Protein AF-A0AAP0C901-F1 (afdb_monomer)

Secondary structure (DSSP, 8-state):
---SS----STTB-EETTEEPEEEEEEEEE--SS-SSHHHHEEEEEEE-SSTTS-EE--EEEPBTTS-HHHHHHHHHHHHH-EEEEE-S--EEEEEEPSSSS-EEEEEEEEEEEEEE-SS-TTTTT--EEEEEHHHHHHH---HHHHHHHHHHHHHHHHHHTT---HHHHHHHHTT-----STTB-EETTEEPEEEEEEEEE--SS-SSHHHHEEEEEEE-SSTTS-EE--EEEPBTTS-HHHHHHHHHHHHH-EEEEE-S--EEEEEEPSSSSPEEEEEEEEEEEEEE-SS-TTTTT--EEEEEHHHHHHH---HHHHHHHHHHHHHHHHHHS-----

pLDDT: mean 81.67, std 15.22, range [34.84, 98.19]

Structure (mmCIF, N/CA/C/O backbone):
data_AF-A0AAP0C901-F1
#
_entry.id   AF-A0AAP0C901-F1
#
loop_
_atom_site.group_PDB
_atom_site.id
_atom_site.type_symbol
_atom_site.label_atom_id
_atom_site.label_alt_id
_atom_site.label_comp_id
_atom_site.label_asym_id
_atom_site.label_entity_id
_atom_site.label_seq_id
_atom_site.pdbx_PDB_ins_code
_atom_site.Cartn_x
_atom_site.Cartn_y
_atom_site.Cartn_z
_atom_site.occupancy
_atom_site.B_iso_or_equiv
_atom_site.auth_seq_id
_atom_site.auth_comp_id
_atom_site.auth_asym_id
_atom_site.auth_atom_id
_atom_site.pdbx_PDB_model_num
ATOM 1 N N . MET A 1 1 ? 7.310 16.758 -22.695 1.00 38.25 1 MET A N 1
ATOM 2 C CA . MET A 1 1 ? 7.699 16.317 -24.052 1.00 38.25 1 MET A CA 1
ATOM 3 C C . MET A 1 1 ? 8.525 15.055 -23.868 1.00 38.25 1 MET A C 1
ATOM 5 O O . MET A 1 1 ? 9.536 15.124 -23.182 1.00 38.25 1 MET A O 1
ATOM 9 N N . VAL A 1 2 ? 8.042 13.902 -24.329 1.00 48.66 2 VAL A N 1
ATOM 10 C CA . VAL A 1 2 ? 8.722 12.613 -24.120 1.00 48.66 2 VAL A CA 1
ATOM 11 C C . VAL A 1 2 ? 9.892 12.514 -25.102 1.00 48.66 2 VAL A C 1
ATOM 13 O O . VAL A 1 2 ? 9.696 12.682 -26.303 1.00 48.66 2 VAL A O 1
ATOM 16 N N . SER A 1 3 ? 11.112 12.299 -24.601 1.00 57.03 3 SER A N 1
ATOM 17 C CA . SER A 1 3 ? 12.292 12.107 -25.453 1.00 57.03 3 SER A CA 1
ATOM 18 C C . SER A 1 3 ? 12.160 10.795 -26.230 1.00 57.03 3 SER A C 1
ATOM 20 O O . SER A 1 3 ? 11.984 9.741 -25.626 1.00 57.03 3 SER A O 1
ATOM 22 N N . MET A 1 4 ? 12.279 10.842 -27.560 1.00 69.81 4 MET A N 1
ATOM 23 C CA . MET A 1 4 ? 12.342 9.639 -28.409 1.00 69.81 4 MET A CA 1
ATOM 24 C C . MET A 1 4 ? 13.764 9.070 -28.548 1.00 69.81 4 MET A C 1
ATOM 26 O O . MET A 1 4 ? 14.002 8.180 -29.360 1.00 69.81 4 MET A O 1
ATOM 30 N N . VAL A 1 5 ? 14.715 9.588 -27.771 1.00 74.00 5 VAL A N 1
ATOM 31 C CA . VAL A 1 5 ? 16.109 9.140 -27.768 1.00 74.00 5 VAL A CA 1
ATOM 32 C C . VAL A 1 5 ? 16.392 8.440 -26.446 1.00 74.00 5 VAL A C 1
ATOM 34 O O . VAL A 1 5 ? 16.207 9.049 -25.391 1.00 74.00 5 VAL A O 1
ATOM 37 N N . SER A 1 6 ? 16.850 7.186 -26.514 1.00 70.94 6 SER A N 1
ATOM 38 C CA . SER A 1 6 ? 17.302 6.436 -25.339 1.00 70.94 6 SER A CA 1
ATOM 39 C C . SER A 1 6 ? 18.514 7.105 -24.708 1.00 70.94 6 SER A C 1
ATOM 41 O O . SER A 1 6 ? 19.443 7.518 -25.420 1.00 70.94 6 SER A O 1
ATOM 43 N N . ARG A 1 7 ? 18.564 7.159 -23.374 1.00 77.62 7 ARG A N 1
ATOM 44 C CA . ARG A 1 7 ? 19.781 7.601 -22.692 1.00 77.62 7 ARG A CA 1
ATOM 45 C C . ARG A 1 7 ? 20.933 6.649 -23.008 1.00 77.62 7 ARG A C 1
ATOM 47 O O . ARG A 1 7 ? 20.807 5.427 -23.008 1.00 77.62 7 ARG A O 1
ATOM 54 N N . SER A 1 8 ? 22.088 7.234 -23.309 1.00 69.88 8 SER A N 1
ATOM 55 C CA . SER A 1 8 ? 23.296 6.511 -23.699 1.00 69.88 8 SER A CA 1
ATOM 56 C C . SER A 1 8 ? 24.485 7.016 -22.894 1.00 69.88 8 SER A C 1
ATOM 58 O O . SER A 1 8 ? 24.673 8.218 -22.739 1.00 69.88 8 SER A O 1
ATOM 60 N N . GLY A 1 9 ? 25.320 6.096 -22.408 1.00 69.19 9 GLY A N 1
ATOM 61 C CA . GLY A 1 9 ? 26.497 6.419 -21.599 1.00 69.19 9 GLY A CA 1
ATOM 62 C C . GLY A 1 9 ? 26.501 5.714 -20.243 1.00 69.19 9 GLY A C 1
ATOM 63 O O . GLY A 1 9 ? 25.603 4.941 -19.917 1.00 69.19 9 GLY A O 1
ATOM 64 N N . ARG A 1 10 ? 27.579 5.906 -19.471 1.00 72.62 10 ARG A N 1
ATOM 65 C CA . ARG A 1 10 ? 27.731 5.342 -18.112 1.00 72.62 10 ARG A CA 1
ATOM 66 C C . ARG A 1 10 ? 28.257 6.338 -17.080 1.00 72.62 10 ARG A C 1
ATOM 68 O O . ARG A 1 10 ? 28.548 5.937 -15.960 1.00 72.62 10 ARG A O 1
ATOM 75 N N . GLN A 1 11 ? 28.419 7.605 -17.458 1.00 76.81 11 GLN A N 1
ATOM 76 C CA . GLN A 1 11 ? 29.139 8.588 -16.641 1.00 76.81 11 GLN A CA 1
ATOM 77 C C . GLN A 1 11 ? 28.374 8.979 -15.373 1.00 76.81 11 GLN A C 1
ATOM 79 O O . GLN A 1 11 ? 28.993 9.242 -14.351 1.00 76.81 11 GLN A O 1
ATOM 84 N N . LEU A 1 12 ? 27.041 8.948 -15.431 1.00 80.44 12 LEU A N 1
ATOM 85 C CA . LEU A 1 12 ? 26.166 9.260 -14.301 1.00 80.44 12 LEU A CA 1
ATOM 86 C C . LEU A 1 12 ? 25.656 8.009 -13.575 1.00 80.44 12 LEU A C 1
ATOM 88 O O . LEU A 1 12 ? 24.867 8.124 -12.645 1.00 80.44 12 LEU A O 1
ATOM 92 N N . GLN A 1 13 ? 26.071 6.805 -13.981 1.00 82.38 13 GLN A N 1
ATOM 93 C CA . GLN A 1 13 ? 25.547 5.576 -13.384 1.00 82.38 13 GLN A CA 1
ATOM 94 C C . GLN A 1 13 ? 26.040 5.393 -11.953 1.00 82.38 13 GLN A C 1
ATOM 96 O O . GLN A 1 13 ? 27.214 5.605 -11.648 1.00 82.38 13 GLN A O 1
ATOM 101 N N . ARG A 1 14 ? 25.141 4.934 -11.085 1.00 82.12 14 ARG A N 1
ATOM 102 C CA . ARG A 1 14 ? 25.451 4.651 -9.687 1.00 82.12 14 ARG A CA 1
ATOM 103 C C . ARG A 1 14 ? 26.108 3.285 -9.520 1.00 82.12 14 ARG A C 1
ATOM 105 O O . ARG A 1 14 ? 25.751 2.302 -10.178 1.00 82.12 14 ARG A O 1
ATOM 112 N N . TYR A 1 15 ? 27.039 3.230 -8.571 1.00 82.12 15 TYR A N 1
ATOM 113 C CA . TYR A 1 15 ? 27.728 2.016 -8.153 1.00 82.12 15 TYR A CA 1
ATOM 114 C C . TYR A 1 15 ? 27.688 1.910 -6.628 1.00 82.12 15 TYR A C 1
ATOM 116 O O . TYR A 1 15 ? 27.944 2.891 -5.936 1.00 82.12 15 TYR A O 1
ATOM 124 N N . ASN A 1 16 ? 27.402 0.719 -6.108 1.00 75.88 16 ASN A N 1
ATOM 125 C CA . ASN A 1 16 ? 27.504 0.392 -4.689 1.00 75.88 16 ASN A CA 1
ATOM 126 C C . ASN A 1 16 ? 28.560 -0.704 -4.522 1.00 75.88 16 ASN A C 1
ATOM 128 O O . ASN A 1 16 ? 28.469 -1.733 -5.185 1.00 75.88 16 ASN A O 1
ATOM 132 N N . GLN A 1 17 ? 29.595 -0.470 -3.709 1.00 73.44 17 GLN A N 1
ATOM 133 C CA . GLN A 1 17 ? 30.728 -1.400 -3.537 1.00 73.44 17 GLN A CA 1
ATOM 134 C C . GLN A 1 17 ? 31.333 -1.897 -4.874 1.00 73.44 17 GLN A C 1
ATOM 136 O O . GLN A 1 17 ? 31.708 -3.057 -5.024 1.00 73.44 17 GLN A O 1
ATOM 141 N N . GLY A 1 18 ? 31.389 -1.023 -5.888 1.00 72.12 18 GLY A N 1
ATOM 142 C CA . GLY A 1 18 ? 31.876 -1.363 -7.233 1.00 72.12 18 GLY A CA 1
ATOM 143 C C . GLY A 1 18 ? 30.874 -2.111 -8.126 1.00 72.12 18 GLY A C 1
ATOM 144 O O . GLY A 1 18 ? 31.164 -2.354 -9.298 1.00 72.12 18 GLY A O 1
ATOM 145 N N . GLN A 1 19 ? 29.677 -2.432 -7.629 1.00 73.06 19 GLN A N 1
ATOM 146 C CA . GLN A 1 19 ? 28.601 -3.052 -8.401 1.00 73.06 19 GLN A CA 1
ATOM 147 C C . GLN A 1 19 ? 27.654 -1.994 -8.963 1.00 73.06 19 GLN A C 1
ATOM 149 O O . GLN A 1 19 ? 27.118 -1.162 -8.230 1.00 73.06 19 GLN A O 1
ATOM 154 N N . ARG A 1 20 ? 27.430 -2.033 -10.280 1.00 81.62 20 ARG A N 1
ATOM 155 C CA . ARG A 1 20 ? 26.474 -1.149 -10.959 1.00 81.62 20 ARG A CA 1
ATOM 156 C C . ARG A 1 20 ? 25.065 -1.388 -10.418 1.00 81.62 20 ARG A C 1
ATOM 158 O O . ARG A 1 20 ? 24.634 -2.535 -10.339 1.00 81.62 20 ARG A O 1
ATOM 165 N N . GLN A 1 21 ? 24.360 -0.303 -10.129 1.00 87.38 21 GLN A N 1
ATOM 166 C CA . GLN A 1 21 ? 22.975 -0.326 -9.674 1.00 87.38 21 GLN A CA 1
ATOM 167 C C . GLN A 1 21 ? 22.021 -0.318 -10.873 1.00 87.38 21 GLN A C 1
ATOM 169 O O . GLN A 1 21 ? 22.170 0.487 -11.801 1.00 87.38 21 GLN A O 1
ATOM 174 N N . VAL A 1 22 ? 21.065 -1.245 -10.868 1.00 90.12 22 VAL A N 1
ATOM 175 C CA . VAL A 1 22 ? 20.080 -1.426 -11.942 1.00 90.12 22 VAL A CA 1
ATOM 176 C C . VAL A 1 22 ? 18.675 -1.227 -11.391 1.00 90.12 22 VAL A C 1
ATOM 178 O O . VAL A 1 22 ? 18.382 -1.591 -10.258 1.00 90.12 22 VAL A O 1
ATOM 181 N N . VAL A 1 23 ? 17.786 -0.665 -12.195 1.00 93.06 23 VAL A N 1
ATOM 182 C CA . VAL A 1 23 ? 16.376 -0.494 -11.843 1.00 93.06 23 VAL A CA 1
ATOM 183 C C . VAL A 1 23 ? 15.503 -0.835 -13.036 1.00 93.06 23 VAL A C 1
ATOM 185 O O . VAL A 1 23 ? 15.929 -0.700 -14.184 1.00 93.06 23 VAL A O 1
ATOM 188 N N . GLY A 1 24 ? 14.288 -1.294 -12.773 1.00 95.25 24 GLY A N 1
ATOM 189 C CA . GLY A 1 24 ? 13.329 -1.589 -13.826 1.00 95.25 24 GLY A CA 1
ATOM 190 C C . GLY A 1 24 ? 11.926 -1.815 -13.306 1.00 95.25 24 GLY A C 1
ATOM 191 O O . GLY A 1 24 ? 11.676 -1.766 -12.100 1.00 95.25 24 GLY A O 1
ATOM 192 N N . CYS A 1 25 ? 11.014 -2.109 -14.223 1.00 97.62 25 CYS A N 1
ATOM 193 C CA . CYS A 1 25 ? 9.634 -2.410 -13.877 1.00 97.62 25 CYS A CA 1
ATOM 194 C C . CYS A 1 25 ? 9.203 -3.781 -14.381 1.00 97.62 25 CYS A C 1
ATOM 196 O O . CYS A 1 25 ? 9.753 -4.305 -15.345 1.00 97.62 25 CYS A O 1
ATOM 198 N N . ILE A 1 26 ? 8.172 -4.329 -13.747 1.00 97.81 26 ILE A N 1
ATOM 199 C CA . ILE A 1 26 ? 7.313 -5.374 -14.294 1.00 97.81 26 ILE A CA 1
ATOM 200 C C . ILE A 1 26 ? 6.028 -4.668 -14.730 1.00 97.81 26 ILE A C 1
ATOM 202 O O . ILE A 1 26 ? 5.168 -4.407 -13.883 1.00 97.81 26 ILE A O 1
ATOM 206 N N . PRO A 1 27 ? 5.908 -4.276 -16.013 1.00 98.19 27 PRO A N 1
ATOM 207 C CA . PRO A 1 27 ? 4.713 -3.604 -16.484 1.00 98.19 27 PRO A CA 1
ATOM 208 C C . PRO A 1 27 ? 3.577 -4.614 -16.551 1.00 98.19 27 PRO A C 1
ATOM 210 O O . PRO A 1 27 ? 3.748 -5.703 -17.101 1.00 98.19 27 PRO A O 1
ATOM 213 N N . TYR A 1 28 ? 2.429 -4.261 -15.994 1.00 97.06 28 TYR A N 1
ATOM 214 C CA . TYR A 1 28 ? 1.266 -5.128 -15.950 1.00 97.06 28 TYR A CA 1
ATOM 215 C C . TYR A 1 28 ? -0.010 -4.370 -16.318 1.00 97.06 28 TYR A C 1
ATOM 217 O O . TYR A 1 28 ? -0.074 -3.141 -16.258 1.00 97.06 28 TYR A O 1
ATOM 225 N N . ARG A 1 29 ? -1.030 -5.127 -16.718 1.00 93.00 29 ARG A N 1
ATOM 226 C CA . ARG A 1 29 ? -2.402 -4.652 -16.899 1.00 93.00 29 ARG A CA 1
ATOM 227 C C . ARG A 1 29 ? -3.379 -5.742 -16.486 1.00 93.00 29 ARG A C 1
ATOM 229 O O . ARG A 1 29 ? -3.061 -6.929 -16.556 1.00 93.00 29 ARG A O 1
ATOM 236 N N . ILE A 1 30 ? -4.579 -5.335 -16.099 1.00 86.69 30 ILE A N 1
ATOM 237 C CA . ILE A 1 30 ? -5.661 -6.251 -15.742 1.00 86.69 30 ILE A CA 1
ATOM 238 C C . ILE A 1 30 ? -6.703 -6.189 -16.855 1.00 86.69 30 ILE A C 1
ATOM 240 O O . ILE A 1 30 ? -7.223 -5.115 -17.161 1.00 86.69 30 ILE A O 1
ATOM 244 N N . LYS A 1 31 ? -7.005 -7.328 -17.481 1.00 79.88 31 LYS A N 1
ATOM 245 C CA .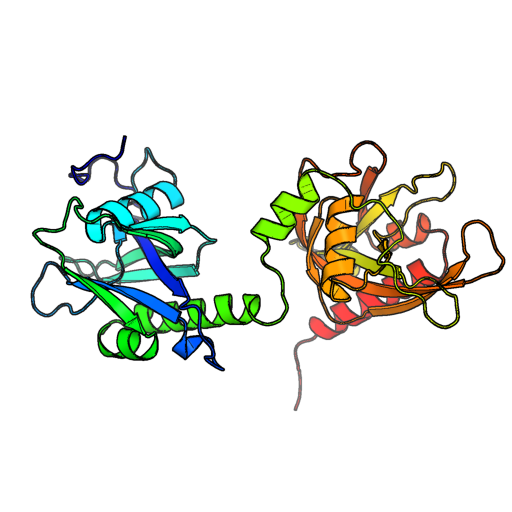 LYS A 1 31 ? -8.126 -7.415 -18.418 1.00 79.88 31 LYS A CA 1
ATOM 246 C C . LYS A 1 31 ? -9.442 -7.276 -17.658 1.00 79.88 31 LYS A C 1
ATOM 248 O O . LYS A 1 31 ? -9.654 -7.913 -16.629 1.00 79.88 31 LYS A O 1
ATOM 253 N N . MET A 1 32 ? -10.337 -6.446 -18.184 1.00 58.69 32 MET A N 1
ATOM 254 C CA . MET A 1 32 ? -11.708 -6.348 -17.689 1.00 58.69 32 MET A CA 1
ATOM 255 C C . MET A 1 32 ? -12.538 -7.481 -18.311 1.00 58.69 32 MET A C 1
ATOM 257 O O . MET A 1 32 ? -12.719 -7.511 -19.528 1.00 58.69 32 MET A O 1
ATOM 261 N N . GLY A 1 33 ? -13.019 -8.421 -17.491 1.00 57.34 33 GLY A N 1
ATOM 262 C CA . GLY A 1 33 ? -13.783 -9.595 -17.933 1.00 57.34 33 GLY A CA 1
ATOM 263 C C . GLY A 1 33 ? -14.246 -10.496 -16.778 1.00 57.34 33 GLY A C 1
ATOM 264 O O . GLY A 1 33 ? -13.816 -10.330 -15.640 1.00 57.34 33 GLY A O 1
ATOM 265 N N . SER A 1 34 ? -15.138 -11.456 -17.063 1.00 48.06 34 SER A N 1
ATOM 266 C CA . SER A 1 34 ? -15.758 -12.385 -16.093 1.00 48.06 34 SER A CA 1
ATOM 267 C C . SER A 1 34 ? -14.822 -13.514 -15.619 1.00 48.06 34 SER A C 1
ATOM 269 O O . SER A 1 34 ? -15.241 -14.667 -15.484 1.00 48.06 34 SER A O 1
ATOM 271 N N . GLU A 1 35 ? -13.538 -13.223 -15.444 1.00 55.06 35 GLU A N 1
ATOM 272 C CA . GLU A 1 35 ? -12.518 -14.198 -15.053 1.00 55.06 35 GLU A CA 1
ATOM 273 C C . GLU A 1 35 ? -12.519 -14.372 -13.529 1.00 55.06 35 GLU A C 1
ATOM 275 O O . GLU A 1 35 ? -12.531 -13.405 -12.769 1.00 55.06 35 GLU A O 1
ATOM 280 N N . LYS A 1 36 ? -12.540 -15.628 -13.065 1.00 58.56 36 LYS A N 1
ATOM 281 C CA . LYS A 1 36 ? -12.694 -15.965 -11.638 1.00 58.56 36 LYS A CA 1
ATOM 282 C C . LYS A 1 36 ? -11.393 -15.863 -10.827 1.00 58.56 36 LYS A C 1
ATOM 284 O O . LYS A 1 36 ? -11.472 -15.889 -9.602 1.00 58.56 36 LYS A O 1
ATOM 289 N N . LYS A 1 37 ? -10.219 -15.783 -11.469 1.00 68.25 37 LYS A N 1
ATOM 290 C CA . LYS A 1 37 ? -8.894 -15.737 -10.815 1.00 68.25 37 LYS A CA 1
ATOM 291 C C . LYS A 1 37 ? -8.038 -14.594 -11.362 1.00 68.25 37 LYS A C 1
ATOM 293 O O . LYS A 1 37 ? -8.123 -14.268 -12.543 1.00 68.2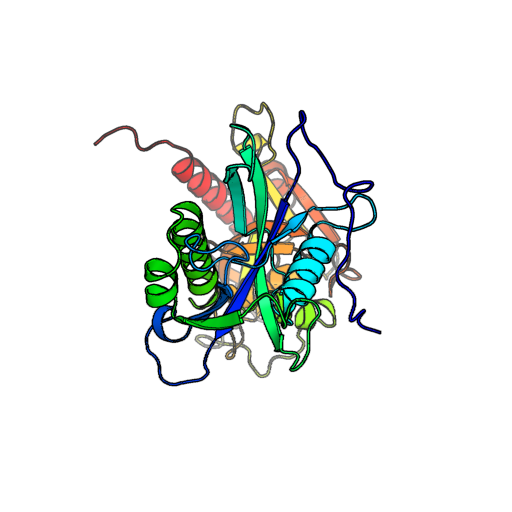5 37 LYS A O 1
ATOM 298 N N . LEU A 1 38 ? -7.196 -13.990 -10.516 1.00 73.12 38 LEU A N 1
ATOM 299 C CA . LEU A 1 38 ? -6.310 -12.898 -10.937 1.00 73.12 38 LEU A CA 1
ATOM 300 C C . LEU A 1 38 ? -5.246 -13.343 -11.927 1.00 73.12 38 LEU A C 1
ATOM 302 O O . LEU A 1 38 ? -5.006 -12.628 -12.891 1.00 73.12 38 LEU A O 1
ATOM 306 N N . GLU A 1 39 ? -4.653 -14.512 -11.732 1.00 69.94 39 GLU A N 1
ATOM 307 C CA . GLU A 1 39 ? -3.628 -15.020 -12.647 1.00 69.94 39 GLU A CA 1
ATOM 308 C C . GLU A 1 39 ? -4.111 -15.129 -14.103 1.00 69.94 39 GLU A C 1
ATOM 310 O O . GLU A 1 39 ? -3.304 -14.985 -15.021 1.00 69.94 39 GLU A O 1
ATOM 315 N N . ASP A 1 40 ? -5.419 -15.328 -14.307 1.00 74.38 40 ASP A N 1
ATOM 316 C CA . ASP A 1 40 ? -6.040 -15.411 -15.631 1.00 74.38 40 ASP A CA 1
ATOM 317 C C . ASP A 1 40 ? -6.269 -14.017 -16.251 1.00 74.38 40 ASP A C 1
ATOM 319 O O . ASP A 1 40 ? -6.106 -13.843 -17.459 1.00 74.38 40 ASP A O 1
ATOM 323 N N . ALA A 1 41 ? -6.580 -13.017 -15.417 1.00 84.62 41 ALA A N 1
ATOM 324 C CA . ALA A 1 41 ? -6.849 -11.635 -15.833 1.00 84.62 41 ALA A CA 1
ATOM 325 C C . ALA A 1 41 ? -5.597 -10.757 -15.950 1.00 84.62 41 ALA A C 1
ATOM 327 O O . ALA A 1 41 ? -5.616 -9.712 -16.608 1.00 84.62 41 ALA A O 1
ATOM 328 N N . LEU A 1 42 ? -4.521 -11.148 -15.269 1.00 90.75 42 LEU A N 1
ATOM 329 C CA . LEU A 1 42 ? -3.278 -10.401 -15.188 1.00 90.75 42 LEU A CA 1
ATOM 330 C C . LEU A 1 42 ? -2.389 -10.701 -16.392 1.00 90.75 42 LEU A C 1
ATOM 332 O O . LEU A 1 42 ? -1.896 -11.817 -16.574 1.00 90.75 42 LEU A O 1
ATOM 336 N N . GLU A 1 43 ? -2.112 -9.664 -17.174 1.00 95.44 43 GLU A N 1
ATOM 337 C CA . GLU A 1 43 ? -1.072 -9.706 -18.191 1.00 95.44 43 GLU A CA 1
ATOM 338 C C . GLU A 1 43 ? 0.123 -8.871 -17.764 1.00 95.44 43 GLU A C 1
ATOM 340 O O . GLU A 1 43 ? -0.018 -7.763 -17.249 1.00 95.44 43 GLU A O 1
ATOM 345 N N . VAL A 1 44 ? 1.310 -9.395 -18.041 1.00 97.62 44 VAL A N 1
ATOM 346 C CA . VAL A 1 44 ? 2.581 -8.700 -17.866 1.00 97.62 44 VAL A CA 1
ATOM 347 C C . VAL A 1 44 ? 3.235 -8.482 -19.220 1.00 97.62 44 VAL A C 1
ATOM 349 O O . VAL A 1 44 ? 3.097 -9.294 -20.141 1.00 97.62 44 VAL A O 1
ATOM 352 N N . LEU A 1 45 ? 3.957 -7.378 -19.346 1.00 98.06 45 LEU A N 1
ATOM 353 C CA . LEU A 1 45 ? 4.722 -7.066 -2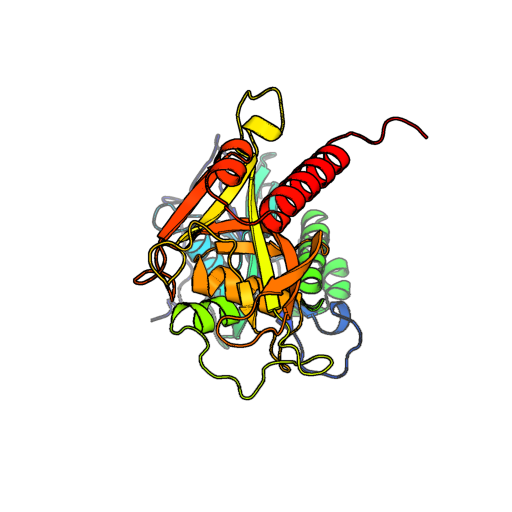0.535 1.00 98.06 45 LEU A CA 1
ATOM 354 C C . LEU A 1 45 ? 6.161 -7.539 -20.361 1.00 98.06 45 LEU A C 1
ATOM 356 O O . LEU A 1 45 ? 6.847 -7.198 -19.397 1.00 98.06 45 LEU A O 1
ATOM 360 N N . VAL A 1 46 ? 6.636 -8.287 -21.348 1.00 97.25 46 VAL A N 1
ATOM 361 C CA . VAL A 1 46 ? 8.031 -8.712 -21.448 1.00 97.25 46 VAL A CA 1
ATOM 362 C C . VAL A 1 46 ? 8.626 -8.250 -22.771 1.00 97.25 46 VAL A C 1
ATOM 364 O O . VAL A 1 46 ? 7.928 -8.105 -23.776 1.00 97.25 46 VAL A O 1
ATOM 367 N N . ILE A 1 47 ? 9.937 -8.029 -22.777 1.00 96.31 47 ILE A N 1
ATOM 368 C CA . ILE A 1 47 ? 10.698 -7.588 -23.944 1.00 96.31 47 ILE A CA 1
ATOM 369 C C . ILE A 1 47 ? 11.720 -8.635 -24.378 1.00 96.31 47 ILE A C 1
ATOM 371 O O . ILE A 1 47 ? 12.283 -9.365 -23.560 1.00 96.31 47 ILE A O 1
ATOM 375 N N . SER A 1 48 ? 12.014 -8.695 -25.672 1.00 94.06 48 SER A N 1
ATOM 376 C CA . SER A 1 48 ? 13.077 -9.552 -26.192 1.00 94.06 48 SER A CA 1
ATOM 377 C C . SER A 1 48 ? 14.440 -9.086 -25.689 1.00 94.06 48 SER A C 1
ATOM 379 O O . SER A 1 48 ? 14.746 -7.892 -25.707 1.00 94.06 48 SER A O 1
ATOM 381 N N . ALA A 1 49 ? 15.314 -10.008 -25.292 1.00 88.00 49 ALA A N 1
ATOM 382 C CA . ALA A 1 49 ? 16.705 -9.661 -25.031 1.00 88.00 49 ALA A CA 1
ATOM 383 C C . ALA A 1 49 ? 17.426 -9.183 -26.310 1.00 88.00 49 ALA A C 1
ATOM 385 O O . ALA A 1 49 ? 17.282 -9.787 -27.368 1.00 88.00 49 ALA A O 1
ATOM 386 N N . GLN A 1 50 ? 18.285 -8.160 -26.199 1.00 83.06 50 GLN A N 1
ATOM 387 C CA . GLN A 1 50 ? 19.130 -7.694 -27.319 1.00 83.06 50 GLN A CA 1
ATOM 388 C C . GLN A 1 50 ? 20.087 -8.781 -27.847 1.00 83.06 50 GLN A C 1
ATOM 390 O O . GLN A 1 50 ? 20.449 -8.789 -29.020 1.00 83.06 50 GLN A O 1
ATOM 395 N N . ARG A 1 51 ? 20.543 -9.697 -26.978 1.00 76.69 51 ARG A N 1
ATOM 396 C CA . ARG A 1 51 ? 21.419 -10.815 -27.364 1.00 76.69 51 ARG A CA 1
ATOM 397 C C . ARG A 1 51 ? 20.576 -12.063 -27.621 1.00 76.69 51 ARG A C 1
ATOM 399 O O . ARG A 1 51 ? 19.804 -12.466 -26.750 1.00 76.69 51 ARG A O 1
ATOM 406 N N . LYS A 1 52 ? 20.787 -12.711 -28.773 1.00 70.56 52 LYS A N 1
ATOM 407 C CA . LYS A 1 52 ? 20.150 -13.996 -29.107 1.00 70.56 52 LYS A CA 1
ATOM 408 C C . LYS A 1 52 ? 20.391 -15.034 -27.998 1.00 70.56 52 LYS A C 1
ATOM 410 O O . LYS A 1 52 ? 21.481 -15.103 -27.435 1.00 70.56 52 LYS A O 1
ATOM 415 N N . GLY A 1 53 ? 19.359 -15.818 -27.680 1.00 69.94 53 GLY A N 1
ATOM 416 C CA . GLY A 1 53 ? 19.419 -16.905 -26.690 1.00 69.94 53 GLY A CA 1
ATOM 417 C C . GLY A 1 53 ? 19.263 -16.489 -25.221 1.00 69.94 53 GLY A C 1
ATOM 418 O O . GLY A 1 53 ? 19.412 -17.327 -24.340 1.00 69.94 53 GLY A O 1
ATOM 419 N N . LYS A 1 54 ? 18.968 -15.214 -24.924 1.00 74.94 54 LYS A N 1
ATOM 420 C CA . LYS A 1 54 ? 18.744 -14.724 -23.546 1.00 74.94 54 LYS A CA 1
ATOM 421 C C . LYS A 1 54 ? 17.266 -14.647 -23.130 1.00 74.94 54 LYS A C 1
ATOM 423 O O . LYS A 1 54 ? 16.981 -14.186 -22.030 1.00 74.94 54 LYS A O 1
ATOM 428 N N . GLY A 1 55 ? 16.360 -15.138 -23.979 1.00 84.75 55 GLY A N 1
ATOM 429 C CA . GLY A 1 55 ? 14.923 -15.208 -23.706 1.00 84.75 55 GLY A CA 1
ATOM 430 C C . GLY A 1 55 ? 14.244 -13.842 -23.604 1.00 84.75 55 GLY A C 1
ATOM 431 O O . GLY A 1 55 ? 14.729 -12.844 -24.152 1.00 84.75 55 GLY A O 1
ATOM 432 N N . MET A 1 56 ? 13.110 -13.827 -22.903 1.00 93.38 56 MET A N 1
ATOM 433 C CA . MET A 1 56 ? 12.330 -12.624 -22.612 1.00 93.38 56 MET A CA 1
ATOM 434 C C . MET A 1 56 ? 12.693 -12.060 -21.235 1.00 93.38 56 MET A C 1
ATOM 436 O O . MET A 1 56 ? 12.972 -12.810 -20.298 1.00 93.38 56 MET A O 1
ATOM 440 N N . LEU A 1 57 ? 12.699 -10.734 -21.122 1.00 93.81 57 LEU A N 1
ATOM 441 C CA . LEU A 1 57 ? 13.145 -9.975 -19.954 1.00 93.81 57 LEU A CA 1
ATOM 442 C C . LEU A 1 57 ? 12.089 -8.945 -19.541 1.00 93.81 57 LEU A C 1
ATOM 444 O O . LEU A 1 57 ? 11.256 -8.550 -20.351 1.00 93.81 57 LEU A O 1
ATOM 448 N N . PHE A 1 58 ? 12.172 -8.465 -18.305 1.00 95.50 58 PHE A N 1
ATOM 449 C CA . PHE A 1 58 ? 11.509 -7.227 -17.897 1.00 95.50 58 PHE A CA 1
ATOM 450 C C . PHE A 1 58 ? 12.367 -6.011 -18.277 1.00 95.50 58 PHE A C 1
ATOM 452 O O . PHE A 1 58 ? 13.601 -6.144 -18.266 1.00 95.50 58 PHE A O 1
ATOM 459 N N . PRO A 1 59 ? 11.747 -4.863 -18.616 1.00 95.62 59 PRO A N 1
ATOM 460 C CA . PRO A 1 59 ? 12.472 -3.647 -18.953 1.00 95.62 59 PRO A CA 1
ATOM 461 C C . PRO A 1 59 ? 13.263 -3.124 -17.753 1.00 95.62 59 PRO A C 1
ATOM 463 O O . PRO A 1 59 ? 12.714 -2.986 -16.655 1.00 95.62 59 PRO A O 1
ATOM 466 N N . LYS A 1 60 ? 14.565 -2.885 -17.942 1.00 93.06 60 LYS A N 1
ATOM 467 C CA . LYS A 1 60 ? 15.469 -2.424 -16.877 1.00 93.06 60 LYS A CA 1
ATOM 468 C C . LYS A 1 60 ? 16.815 -1.924 -17.412 1.00 93.06 60 LYS A C 1
ATOM 470 O O . LYS A 1 60 ? 17.407 -2.535 -18.308 1.00 93.06 60 LYS A O 1
ATOM 475 N N . GLY A 1 61 ? 17.414 -0.986 -16.687 1.00 90.81 61 GLY A N 1
ATOM 476 C CA . GLY A 1 61 ? 18.742 -0.465 -16.998 1.00 90.81 61 GLY A CA 1
ATOM 477 C C . GLY A 1 61 ? 19.392 0.286 -15.844 1.00 90.81 61 GLY A C 1
ATOM 478 O O . GLY A 1 61 ? 19.131 0.006 -14.678 1.00 90.81 61 GLY A O 1
ATOM 479 N N . GLY A 1 62 ? 20.377 1.125 -16.159 1.00 90.19 62 GLY A N 1
ATOM 480 C CA . GLY A 1 62 ? 21.233 1.723 -15.131 1.00 90.19 62 GLY A CA 1
ATOM 481 C C . GLY A 1 62 ? 20.522 2.851 -14.403 1.00 90.19 62 GLY A C 1
ATOM 482 O O . GLY A 1 62 ? 19.933 3.697 -15.062 1.00 90.19 62 GLY A O 1
ATOM 483 N N . TRP A 1 63 ? 20.640 2.890 -13.076 1.00 89.81 63 TRP A N 1
ATOM 484 C CA . TRP A 1 63 ? 20.173 4.032 -12.294 1.00 89.81 63 TRP A CA 1
ATOM 485 C C . TRP A 1 63 ? 21.221 5.146 -12.298 1.00 89.81 63 TRP A C 1
ATOM 487 O O . TRP A 1 63 ? 22.370 4.919 -11.894 1.00 89.81 63 TRP A O 1
ATOM 497 N N . GLU A 1 64 ? 20.838 6.333 -12.767 1.00 89.12 64 GLU A N 1
ATOM 498 C CA . GLU A 1 64 ? 21.724 7.493 -12.856 1.00 89.12 64 GLU A CA 1
ATOM 499 C C . GLU A 1 64 ? 21.643 8.413 -11.618 1.00 89.12 64 GLU A C 1
ATOM 501 O O . GLU A 1 64 ? 20.792 8.277 -10.735 1.00 89.12 64 GLU A O 1
ATOM 506 N N . SER A 1 65 ? 22.620 9.307 -11.457 1.00 87.12 65 SER A N 1
ATOM 507 C CA . SER A 1 65 ? 22.732 10.186 -10.288 1.00 87.12 65 SER A CA 1
ATOM 508 C C . SER A 1 65 ? 21.743 11.352 -10.298 1.00 87.12 65 SER A C 1
ATOM 510 O O . SER A 1 65 ? 21.420 11.855 -9.225 1.00 87.12 65 SER A O 1
ATOM 512 N N . ASP A 1 66 ? 21.276 11.761 -11.478 1.00 89.62 66 ASP A N 1
ATOM 513 C CA . ASP A 1 66 ? 20.408 12.920 -11.730 1.00 89.62 66 ASP A CA 1
ATOM 514 C C . ASP A 1 66 ? 18.903 12.602 -11.680 1.00 89.62 66 ASP A C 1
ATOM 516 O O . ASP A 1 66 ? 18.085 13.480 -11.930 1.00 89.62 66 ASP A O 1
ATOM 520 N N . GLU A 1 67 ? 18.536 11.365 -11.349 1.00 88.06 67 GLU A N 1
ATOM 521 C CA . GLU A 1 67 ? 17.152 10.887 -11.313 1.00 88.06 67 GLU A CA 1
ATOM 522 C C . GLU A 1 67 ? 16.861 10.099 -10.025 1.00 88.06 67 GLU A C 1
ATOM 524 O O . GLU A 1 67 ? 17.734 9.449 -9.427 1.00 88.06 67 GLU A O 1
ATOM 529 N N . SER A 1 68 ? 15.606 10.133 -9.583 1.00 91.44 68 SER A N 1
ATOM 530 C CA . SER A 1 68 ? 15.114 9.232 -8.545 1.00 91.44 68 SER A CA 1
ATOM 531 C C . SER A 1 68 ? 15.007 7.795 -9.065 1.00 91.44 68 SER A C 1
ATOM 533 O O . SER A 1 68 ? 14.929 7.532 -10.264 1.00 91.44 68 SER A O 1
ATOM 535 N N . VAL A 1 69 ? 14.951 6.833 -8.141 1.00 90.75 69 VAL A N 1
ATOM 536 C CA . VAL A 1 69 ? 14.833 5.404 -8.475 1.00 90.75 69 VAL A CA 1
ATOM 537 C C . VAL A 1 69 ? 13.574 5.093 -9.304 1.00 90.75 69 VAL A C 1
ATOM 539 O O . VAL A 1 69 ? 13.615 4.252 -10.200 1.00 90.75 69 VAL A O 1
ATOM 542 N N . LYS A 1 70 ? 12.461 5.796 -9.041 1.00 90.25 70 LYS A N 1
ATOM 543 C CA . LYS A 1 70 ? 11.192 5.616 -9.762 1.00 90.25 70 LYS A CA 1
ATOM 544 C C . LYS A 1 70 ? 11.216 6.264 -11.143 1.00 90.25 70 LYS A C 1
ATOM 546 O O . LYS A 1 70 ? 10.734 5.655 -12.092 1.00 90.25 70 LYS A O 1
ATOM 551 N N . GLU A 1 71 ? 11.795 7.460 -11.263 1.00 91.19 71 GLU A N 1
ATOM 552 C CA . GLU A 1 71 ? 11.990 8.122 -12.562 1.00 91.19 71 GLU A CA 1
ATOM 553 C C . GLU A 1 71 ? 12.866 7.269 -13.480 1.00 91.19 71 GLU A C 1
ATOM 555 O O . GLU A 1 71 ? 12.514 7.057 -14.638 1.00 91.19 71 GLU A O 1
ATOM 560 N N . ALA A 1 72 ? 13.934 6.689 -12.934 1.00 92.94 72 ALA A N 1
ATOM 561 C CA . ALA A 1 72 ? 14.798 5.762 -13.648 1.00 92.94 72 ALA A CA 1
ATOM 562 C C . ALA A 1 72 ? 14.041 4.507 -14.123 1.00 92.94 72 ALA A C 1
ATOM 564 O O . ALA A 1 72 ? 14.133 4.124 -15.287 1.00 92.94 72 ALA A O 1
ATOM 565 N N . ALA A 1 73 ? 13.236 3.884 -13.256 1.00 94.56 73 ALA A N 1
ATOM 566 C CA . ALA A 1 73 ? 12.439 2.709 -13.619 1.00 94.56 73 ALA A CA 1
ATOM 567 C C . ALA A 1 73 ? 11.381 3.017 -14.707 1.00 94.56 73 ALA A C 1
ATOM 569 O O . ALA A 1 73 ? 11.179 2.218 -15.630 1.00 94.56 73 ALA A O 1
ATOM 570 N N . LEU A 1 74 ? 10.746 4.197 -14.644 1.00 91.94 74 LEU A N 1
ATOM 571 C CA . LEU A 1 74 ? 9.838 4.699 -15.683 1.00 91.94 74 LEU A CA 1
ATOM 572 C C . LEU A 1 74 ? 10.559 4.939 -17.006 1.00 91.94 74 LEU A C 1
ATOM 574 O O . LEU A 1 74 ? 10.080 4.494 -18.049 1.00 91.94 74 LEU A O 1
ATOM 578 N N . ARG A 1 75 ? 11.715 5.609 -16.968 1.00 94.25 75 ARG A N 1
ATOM 579 C CA . ARG A 1 75 ? 12.538 5.878 -18.149 1.00 94.25 75 ARG A CA 1
ATOM 580 C C . ARG A 1 75 ? 12.912 4.581 -18.859 1.00 94.25 75 ARG A C 1
ATOM 582 O O . ARG A 1 75 ? 12.703 4.477 -20.060 1.00 94.25 75 ARG A O 1
ATOM 589 N N . GLU A 1 76 ? 13.389 3.575 -18.132 1.00 95.25 76 GLU A N 1
ATOM 590 C CA . GLU A 1 76 ? 13.753 2.270 -18.708 1.00 95.25 76 GLU A CA 1
ATOM 591 C C . GLU A 1 76 ? 12.540 1.539 -19.314 1.00 95.25 76 GLU A C 1
ATOM 593 O O . GLU A 1 76 ? 12.631 0.948 -20.390 1.00 95.25 76 GLU A O 1
ATOM 598 N N . SER A 1 77 ? 11.371 1.622 -18.671 1.00 96.62 77 SER A N 1
ATOM 599 C CA . SER A 1 77 ? 10.120 1.048 -19.198 1.00 96.62 77 SER A CA 1
ATOM 600 C C . SER A 1 77 ? 9.665 1.728 -20.490 1.00 96.62 77 SER A C 1
ATOM 602 O O . SER A 1 77 ? 9.241 1.068 -21.442 1.00 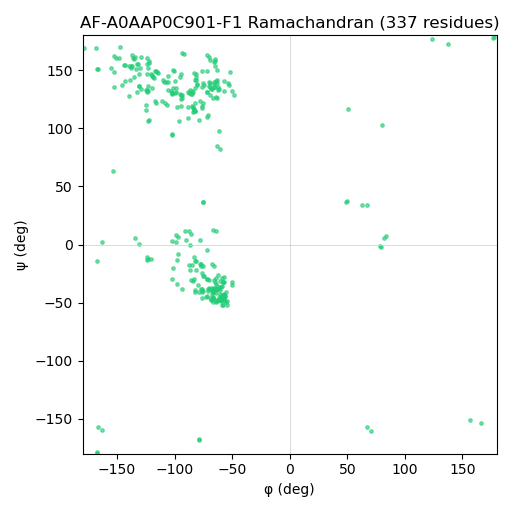96.62 77 SER A O 1
ATOM 604 N N . LEU A 1 78 ? 9.805 3.048 -20.556 1.00 93.88 78 LEU A N 1
ATOM 605 C CA . LEU A 1 78 ? 9.513 3.829 -21.746 1.00 93.88 78 LEU A CA 1
ATOM 606 C C . LEU A 1 78 ? 10.516 3.534 -22.872 1.00 93.88 78 LEU A C 1
ATOM 608 O O . LEU A 1 78 ? 10.114 3.293 -24.009 1.00 93.88 78 LEU A O 1
ATOM 612 N N . GLU A 1 79 ? 11.812 3.539 -22.573 1.00 94.19 79 GLU A N 1
ATOM 613 C CA . GLU A 1 79 ? 12.869 3.358 -23.566 1.00 94.19 79 GLU A CA 1
ATOM 614 C C . GLU A 1 79 ? 12.866 1.946 -24.155 1.00 94.19 79 GLU A C 1
ATOM 616 O O . GLU A 1 79 ? 12.890 1.808 -25.379 1.00 94.19 79 GLU A O 1
ATOM 621 N N . GLU A 1 80 ? 12.792 0.905 -23.318 1.00 95.69 80 GLU A N 1
ATOM 622 C CA . GLU A 1 80 ? 12.892 -0.484 -23.778 1.00 95.69 80 GLU A CA 1
ATOM 623 C C . GLU A 1 80 ? 11.550 -1.050 -24.283 1.00 95.69 80 GLU A C 1
ATOM 625 O O . GLU A 1 80 ? 11.537 -1.884 -25.196 1.00 95.69 80 GLU A O 1
ATOM 630 N N . ALA A 1 81 ? 10.419 -0.605 -23.719 1.00 96.06 81 ALA A N 1
ATOM 631 C CA . ALA A 1 81 ? 9.094 -1.171 -23.995 1.00 96.06 81 ALA A CA 1
ATOM 632 C C . ALA A 1 81 ? 8.039 -0.164 -24.485 1.00 96.06 81 ALA A C 1
ATOM 634 O O . ALA A 1 81 ? 6.994 -0.583 -24.992 1.00 96.06 81 ALA A O 1
ATOM 635 N N . GLY A 1 82 ? 8.274 1.144 -24.381 1.00 95.19 82 GLY A N 1
ATOM 636 C CA . GLY A 1 82 ? 7.309 2.159 -24.804 1.00 95.19 82 GLY A CA 1
ATOM 637 C C . GLY A 1 82 ? 6.040 2.185 -23.959 1.00 95.19 82 GLY A C 1
ATOM 638 O O . GLY A 1 82 ? 4.966 2.410 -24.512 1.00 95.19 82 GLY A O 1
ATOM 639 N N . VAL A 1 83 ? 6.142 1.899 -22.660 1.00 94.50 83 VAL A N 1
ATOM 640 C CA . VAL A 1 83 ? 5.016 1.950 -21.715 1.00 94.50 83 VAL A CA 1
ATOM 641 C C . VAL A 1 83 ? 5.321 2.874 -20.548 1.00 94.50 83 VAL A C 1
ATOM 643 O O . VAL A 1 83 ? 6.464 2.958 -20.099 1.00 94.50 83 VAL A O 1
ATOM 646 N N . PHE A 1 84 ? 4.283 3.530 -20.041 1.00 89.06 84 PHE A N 1
ATOM 647 C CA . PHE A 1 84 ? 4.334 4.312 -18.811 1.00 89.06 84 PHE A CA 1
ATOM 648 C C . PHE A 1 84 ? 2.985 4.258 -18.075 1.00 89.06 84 PHE A C 1
ATOM 650 O O . PHE A 1 84 ? 1.995 3.726 -18.583 1.00 89.06 84 PHE A O 1
ATOM 657 N N . GLY A 1 85 ? 2.972 4.764 -16.846 1.00 88.06 85 GLY A N 1
ATOM 658 C CA . GLY A 1 85 ? 1.826 4.737 -15.942 1.00 88.06 85 GLY A CA 1
ATOM 659 C C . GLY A 1 85 ? 2.284 4.844 -14.492 1.00 88.06 85 GLY A C 1
ATOM 660 O O . GLY A 1 85 ? 3.345 5.411 -14.211 1.00 88.06 85 GLY A O 1
ATOM 661 N N . THR A 1 86 ? 1.520 4.265 -13.573 1.00 87.31 86 THR A N 1
ATOM 662 C CA . THR A 1 86 ? 1.782 4.374 -12.135 1.00 87.31 86 THR A CA 1
ATOM 663 C C . THR A 1 86 ? 2.808 3.344 -11.647 1.00 87.31 86 THR A C 1
ATOM 665 O O . THR A 1 86 ? 2.580 2.135 -11.701 1.00 87.31 86 THR A O 1
ATOM 668 N N . VAL A 1 87 ? 3.943 3.825 -11.117 1.00 88.19 87 VAL A N 1
ATOM 669 C CA . VAL A 1 87 ? 4.958 2.992 -10.441 1.00 88.19 87 VAL A CA 1
ATOM 670 C C . VAL A 1 87 ? 4.654 2.851 -8.955 1.00 88.19 87 VAL A C 1
ATOM 672 O O . VAL A 1 87 ? 4.707 3.819 -8.184 1.00 88.19 87 VAL A O 1
ATOM 675 N N . GLU A 1 88 ? 4.428 1.614 -8.533 1.00 87.75 88 GLU A N 1
ATOM 676 C CA . GLU A 1 88 ? 4.114 1.263 -7.150 1.00 87.75 88 GLU A CA 1
ATOM 677 C C . GLU A 1 88 ? 5.359 1.237 -6.240 1.00 87.75 88 GLU A C 1
ATOM 679 O O . GLU A 1 88 ? 6.426 1.760 -6.570 1.00 87.75 88 GLU A O 1
ATOM 684 N N . GLY A 1 89 ? 5.224 0.704 -5.022 1.00 83.75 89 GLY A N 1
ATOM 685 C CA . GLY A 1 89 ? 6.361 0.448 -4.134 1.00 83.75 89 GLY A CA 1
ATOM 686 C C . GLY A 1 89 ? 7.308 -0.616 -4.700 1.00 83.75 89 GLY A C 1
ATOM 687 O O . GLY A 1 89 ? 6.898 -1.452 -5.507 1.00 83.75 89 GLY A O 1
ATOM 688 N N . VAL A 1 90 ? 8.567 -0.614 -4.251 1.00 90.75 90 VAL A N 1
ATOM 689 C CA . VAL A 1 90 ? 9.573 -1.626 -4.631 1.00 90.75 90 VAL A CA 1
ATOM 690 C C . VAL A 1 90 ? 8.975 -3.026 -4.467 1.00 90.75 90 VAL A C 1
ATOM 692 O O . VAL A 1 90 ? 8.381 -3.331 -3.431 1.00 90.75 90 VAL A O 1
ATOM 695 N N . LEU A 1 91 ? 9.064 -3.869 -5.498 1.00 88.38 91 LEU A N 1
ATOM 696 C CA . LEU A 1 91 ? 8.609 -5.260 -5.425 1.00 88.38 91 LEU A CA 1
ATOM 697 C C . LEU A 1 91 ? 9.630 -6.138 -4.710 1.00 88.38 91 LEU A C 1
ATOM 699 O O . LEU A 1 91 ? 9.269 -6.981 -3.900 1.00 88.38 91 LEU A O 1
ATOM 703 N N . GLY A 1 92 ? 10.900 -5.900 -5.011 1.00 86.19 92 GLY A N 1
ATOM 704 C CA . GLY A 1 92 ? 12.027 -6.578 -4.404 1.00 86.19 92 GLY A CA 1
ATOM 705 C C . GLY A 1 92 ? 13.342 -6.121 -5.021 1.00 86.19 92 GLY A C 1
ATOM 706 O O . GLY A 1 92 ? 13.373 -5.306 -5.954 1.00 86.19 92 GLY A O 1
ATOM 707 N N . THR A 1 93 ? 14.419 -6.688 -4.494 1.00 86.50 93 THR A N 1
ATOM 708 C CA . THR A 1 93 ? 15.789 -6.445 -4.933 1.00 86.50 93 THR A CA 1
ATOM 709 C C . THR A 1 93 ? 16.422 -7.779 -5.298 1.00 86.50 93 THR A C 1
ATOM 711 O O . THR A 1 93 ? 16.353 -8.727 -4.520 1.00 86.50 93 THR A O 1
ATOM 714 N N . TRP A 1 94 ? 17.053 -7.853 -6.469 1.00 86.69 94 TRP A N 1
ATOM 715 C CA . TRP A 1 94 ? 17.686 -9.075 -6.962 1.00 86.69 94 TRP A CA 1
ATOM 716 C C . TRP A 1 94 ? 19.097 -8.831 -7.478 1.00 86.69 94 TRP A C 1
ATOM 718 O O . TRP A 1 94 ? 19.439 -7.747 -7.947 1.00 86.69 94 TRP A O 1
ATOM 728 N N . CYS A 1 95 ? 19.897 -9.895 -7.451 1.00 77.50 95 CYS A N 1
ATOM 729 C CA . CYS A 1 95 ? 21.240 -9.917 -8.009 1.00 77.50 95 CYS A CA 1
ATOM 730 C C . CYS A 1 95 ? 21.224 -10.458 -9.451 1.00 77.50 95 CYS A C 1
ATOM 732 O O . CYS A 1 95 ? 20.880 -11.612 -9.705 1.00 77.50 95 CYS A O 1
ATOM 734 N N . PHE A 1 96 ? 21.648 -9.644 -10.414 1.00 72.38 96 PHE A N 1
ATOM 735 C CA . PHE A 1 96 ? 21.722 -9.970 -11.836 1.00 72.38 96 PHE A CA 1
ATOM 736 C C . PHE A 1 96 ? 23.159 -10.267 -12.244 1.00 72.38 96 PHE A C 1
ATOM 738 O O . PHE A 1 96 ? 24.061 -9.476 -11.987 1.00 72.38 96 PHE A O 1
ATOM 745 N N . LYS A 1 97 ? 23.395 -11.365 -12.963 1.00 66.31 97 LYS A N 1
ATOM 746 C CA . LYS A 1 97 ? 24.741 -11.671 -13.462 1.00 66.31 97 LYS A CA 1
ATOM 747 C C . LYS A 1 97 ? 25.182 -10.660 -14.532 1.00 66.31 97 LYS A C 1
ATOM 749 O O . LYS A 1 97 ? 24.428 -10.358 -15.464 1.00 66.31 97 LYS A O 1
ATOM 754 N N . SER A 1 98 ? 26.413 -10.163 -14.418 1.00 61.97 98 SER A N 1
ATOM 755 C CA . SER A 1 98 ? 27.000 -9.206 -15.358 1.00 61.97 98 SER A CA 1
ATOM 756 C C . SER A 1 98 ? 27.164 -9.754 -16.778 1.00 61.97 98 SER A C 1
ATOM 758 O O . SER A 1 98 ? 27.363 -10.947 -17.000 1.00 61.97 98 SER A O 1
ATOM 760 N N . LYS A 1 99 ? 27.093 -8.857 -17.778 1.00 57.62 99 LYS A N 1
ATOM 761 C CA . LYS A 1 99 ? 27.257 -9.182 -19.210 1.00 57.62 99 LYS A CA 1
ATOM 762 C C . LYS A 1 99 ? 28.711 -9.522 -19.601 1.00 57.62 99 LYS A C 1
ATOM 764 O O . LYS A 1 99 ? 28.901 -9.869 -20.771 1.00 57.62 99 LYS A O 1
ATOM 769 N N . GLY A 1 100 ? 29.693 -9.410 -18.693 1.00 51.72 100 GLY A N 1
ATOM 770 C CA . GLY A 1 100 ? 31.116 -9.601 -19.023 1.00 51.72 100 GLY A CA 1
ATOM 771 C C . GLY A 1 100 ? 32.121 -9.834 -17.882 1.00 51.72 100 GLY A C 1
ATOM 772 O O . GLY A 1 100 ? 33.291 -9.960 -18.194 1.00 51.72 100 GLY A O 1
ATOM 773 N N . ASN A 1 101 ? 31.705 -9.915 -16.612 1.00 52.81 101 ASN A N 1
ATOM 774 C CA . ASN A 1 101 ? 32.550 -10.346 -15.480 1.00 52.81 101 ASN A CA 1
ATOM 775 C C . ASN A 1 101 ? 31.729 -11.290 -14.584 1.00 52.81 101 ASN A C 1
ATOM 777 O O . ASN A 1 101 ? 30.500 -11.230 -14.628 1.00 52.81 101 ASN A O 1
ATOM 781 N N . ASP A 1 102 ? 32.366 -12.070 -13.705 1.00 54.16 102 ASP A N 1
ATOM 782 C CA . ASP A 1 102 ? 31.694 -12.849 -12.639 1.00 54.16 102 ASP A CA 1
ATOM 783 C C . ASP A 1 102 ? 31.030 -11.981 -11.544 1.00 54.16 102 ASP A C 1
ATOM 785 O O . ASP A 1 102 ? 30.608 -12.475 -10.502 1.00 54.16 102 ASP A O 1
ATOM 789 N N . GLY A 1 103 ? 30.901 -10.673 -11.781 1.00 60.62 103 GLY A N 1
ATOM 790 C CA . GLY A 1 103 ? 30.204 -9.750 -10.895 1.00 60.62 103 GLY A CA 1
ATOM 791 C C . GLY A 1 103 ? 28.683 -9.866 -10.999 1.00 60.62 103 GLY A C 1
ATOM 792 O O . GLY A 1 103 ? 28.123 -10.132 -12.069 1.00 60.62 103 GLY A O 1
ATOM 793 N N . TYR A 1 104 ? 28.017 -9.593 -9.884 1.00 67.06 104 TYR A N 1
ATOM 794 C CA . TYR A 1 104 ? 26.574 -9.411 -9.812 1.00 67.06 104 TYR A CA 1
ATOM 795 C C . TYR A 1 104 ? 26.254 -7.912 -9.773 1.00 67.06 104 TYR A C 1
ATOM 797 O O . TYR A 1 104 ? 27.059 -7.100 -9.320 1.00 67.06 104 TYR A O 1
ATOM 805 N N . TYR A 1 105 ? 25.106 -7.541 -10.321 1.00 73.56 105 TYR A N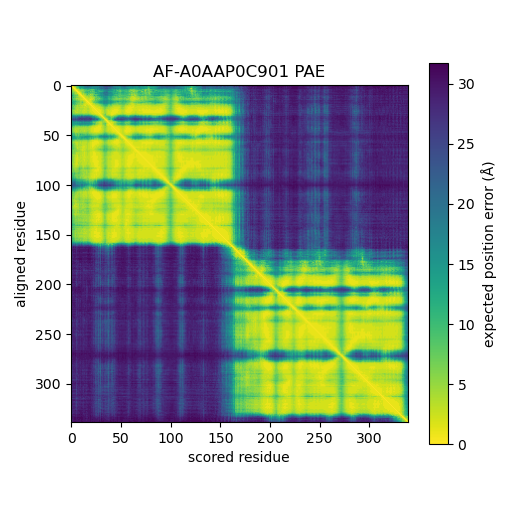 1
ATOM 806 C CA . TYR A 1 105 ? 24.500 -6.228 -10.163 1.00 73.56 105 TYR A CA 1
ATOM 807 C C . TYR A 1 105 ? 23.336 -6.379 -9.211 1.00 73.56 105 TYR A C 1
ATOM 809 O O . TYR A 1 105 ? 22.517 -7.267 -9.412 1.00 73.56 105 TYR A O 1
ATOM 817 N N . GLU A 1 106 ? 23.219 -5.506 -8.233 1.00 80.12 106 GLU A N 1
ATOM 818 C CA . GLU A 1 106 ? 21.979 -5.386 -7.487 1.00 80.12 106 GLU A CA 1
ATOM 819 C C . GLU A 1 106 ? 20.995 -4.541 -8.297 1.00 80.12 106 GLU A C 1
ATOM 821 O O . GLU A 1 106 ? 21.372 -3.531 -8.908 1.00 80.12 106 GLU A O 1
ATOM 826 N N . GLY A 1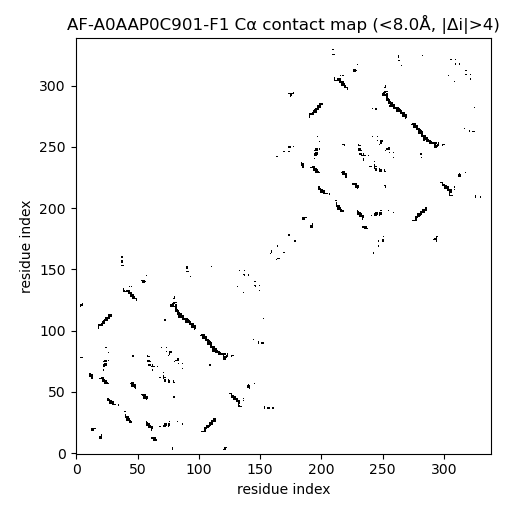 107 ? 19.732 -4.947 -8.329 1.00 85.44 107 GLY A N 1
ATOM 827 C CA . GLY A 1 107 ? 18.717 -4.086 -8.896 1.00 85.44 107 GLY A CA 1
ATOM 828 C C . GLY A 1 107 ? 17.320 -4.282 -8.355 1.00 85.44 107 GLY A C 1
ATOM 829 O O . GLY A 1 107 ? 16.917 -5.375 -7.959 1.00 85.44 107 GLY A O 1
ATOM 830 N N . GLN A 1 108 ? 16.604 -3.165 -8.350 1.00 92.12 108 GLN A N 1
ATOM 831 C CA . GLN A 1 108 ? 15.263 -3.036 -7.804 1.00 92.12 108 GLN A CA 1
ATOM 832 C C . GLN A 1 108 ? 14.244 -3.119 -8.935 1.00 92.12 108 GLN A C 1
ATOM 834 O O . GLN A 1 108 ? 14.379 -2.427 -9.948 1.00 92.12 108 GLN A O 1
ATOM 839 N N . MET A 1 109 ? 13.219 -3.948 -8.750 1.00 95.88 109 MET A N 1
ATOM 840 C CA . MET A 1 109 ? 12.093 -4.013 -9.679 1.00 95.88 109 MET A CA 1
ATOM 841 C C . MET A 1 109 ? 10.844 -3.442 -9.028 1.00 95.88 109 MET A C 1
ATOM 843 O O . MET A 1 109 ? 10.580 -3.688 -7.851 1.00 95.88 109 MET A O 1
ATOM 847 N N . PHE A 1 110 ? 10.057 -2.716 -9.811 1.00 95.56 110 PHE A N 1
ATOM 848 C CA . PHE A 1 110 ? 8.801 -2.118 -9.375 1.00 95.56 110 PHE A CA 1
ATOM 849 C C . PHE A 1 110 ? 7.630 -2.666 -10.196 1.00 95.56 110 PHE A C 1
ATOM 851 O O . PHE A 1 110 ? 7.786 -2.882 -11.398 1.00 95.56 110 PHE A O 1
ATOM 858 N N . PRO A 1 111 ? 6.438 -2.863 -9.615 1.00 96.62 111 PRO A N 1
ATOM 859 C CA . PRO A 1 111 ? 5.228 -3.000 -10.411 1.00 96.62 111 PRO A CA 1
ATOM 860 C C . PRO A 1 111 ? 4.944 -1.676 -11.123 1.00 96.62 111 PRO A C 1
ATOM 862 O O . PRO A 1 111 ? 5.045 -0.603 -10.519 1.00 96.62 111 PRO A O 1
ATOM 865 N N . LEU A 1 112 ? 4.597 -1.760 -12.404 1.00 95.56 112 LEU A N 1
ATOM 866 C CA . LEU A 1 112 ? 4.141 -0.620 -13.195 1.00 95.56 112 LEU A CA 1
ATOM 867 C C . LEU A 1 112 ? 2.757 -0.943 -13.751 1.00 95.56 112 LEU A C 1
ATOM 869 O O . LEU A 1 112 ? 2.646 -1.754 -14.671 1.00 95.56 112 LEU A O 1
ATOM 873 N N . LEU A 1 113 ? 1.721 -0.303 -13.210 1.00 93.38 113 LEU A N 1
ATOM 874 C CA . LEU A 1 113 ? 0.391 -0.351 -13.807 1.00 93.38 113 LEU A CA 1
ATOM 875 C C . LEU A 1 113 ? 0.429 0.479 -15.088 1.00 93.38 113 LEU A C 1
ATOM 877 O O . LEU A 1 113 ? 0.606 1.697 -15.040 1.00 93.38 113 LEU A O 1
ATOM 881 N N . VAL A 1 114 ? 0.322 -0.186 -16.236 1.00 91.25 114 VAL A N 1
ATOM 882 C CA . VAL A 1 114 ? 0.414 0.492 -17.530 1.00 91.25 114 VAL A CA 1
ATOM 883 C C . VAL A 1 114 ? -0.888 1.224 -17.817 1.00 91.25 114 VAL A C 1
ATOM 885 O O . VAL A 1 114 ? -1.941 0.606 -17.962 1.00 91.25 114 VAL A O 1
ATOM 888 N N . GLU A 1 115 ? -0.781 2.540 -17.951 1.00 88.75 115 GLU A N 1
ATOM 889 C CA . GLU A 1 115 ? -1.883 3.429 -18.325 1.00 88.75 115 GLU A CA 1
ATOM 890 C C . GLU A 1 115 ? -1.830 3.747 -19.819 1.00 88.75 115 GLU A C 1
ATOM 892 O O . GLU A 1 115 ? -2.865 3.834 -20.477 1.00 88.75 115 GLU A O 1
ATOM 897 N N . GLU A 1 116 ? -0.620 3.842 -20.380 1.00 87.25 116 GLU A N 1
ATOM 898 C CA . GLU A 1 116 ? -0.420 4.156 -21.788 1.00 87.25 116 GLU A CA 1
ATOM 899 C C . GLU A 1 116 ? 0.699 3.314 -22.418 1.00 87.25 116 GLU A C 1
ATOM 901 O O . GLU A 1 116 ? 1.748 3.040 -21.825 1.00 87.25 116 GLU A O 1
ATOM 906 N N . GLN A 1 117 ? 0.465 2.910 -23.669 1.00 93.19 117 GLN A N 1
ATOM 907 C CA . GLN A 1 117 ? 1.419 2.194 -24.505 1.00 93.19 117 GLN A CA 1
ATOM 908 C C . GLN A 1 117 ? 1.620 2.950 -25.821 1.00 93.19 117 GLN A C 1
ATOM 910 O O . GLN A 1 117 ? 0.718 3.015 -26.656 1.00 93.19 117 GLN A O 1
ATOM 915 N N . LEU A 1 118 ? 2.839 3.431 -26.051 1.00 89.50 118 LEU A N 1
ATOM 916 C CA . LEU A 1 118 ? 3.202 4.182 -27.247 1.00 89.50 118 LEU A CA 1
ATOM 917 C C . LEU A 1 118 ? 3.347 3.276 -28.465 1.00 89.50 118 LEU A C 1
ATOM 919 O O . LEU A 1 118 ? 3.964 2.211 -28.395 1.00 89.50 118 LEU A O 1
ATOM 923 N N . GLU A 1 119 ? 2.862 3.714 -29.623 1.00 89.50 119 GLU A N 1
ATOM 924 C CA . GLU A 1 119 ? 3.073 3.001 -30.886 1.00 89.50 119 GLU A CA 1
ATOM 925 C C . GLU A 1 119 ? 4.553 2.999 -31.303 1.00 89.50 119 GLU A C 1
ATOM 927 O O . GLU A 1 119 ? 5.068 1.980 -31.772 1.00 89.50 119 GLU A O 1
ATOM 932 N N . PHE A 1 120 ? 5.256 4.111 -31.081 1.00 89.69 120 PHE A N 1
ATOM 933 C CA . PHE A 1 120 ? 6.676 4.294 -31.377 1.00 89.69 120 PHE A CA 1
ATOM 934 C C . PHE A 1 120 ? 7.437 4.604 -30.092 1.00 89.69 120 PHE A C 1
ATOM 936 O O . PHE A 1 120 ? 6.986 5.407 -29.281 1.00 89.69 120 PHE A O 1
ATOM 943 N N . TRP A 1 121 ? 8.579 3.949 -29.898 1.00 94.12 121 TRP A N 1
ATOM 944 C CA . TRP A 1 121 ? 9.394 4.103 -28.697 1.00 94.12 121 TRP A CA 1
ATOM 945 C C . TRP A 1 121 ? 10.884 3.930 -29.021 1.00 94.12 121 TRP A C 1
ATOM 947 O O . TRP A 1 121 ? 11.206 3.345 -30.064 1.00 94.12 121 TRP A O 1
ATOM 957 N N . PRO A 1 122 ? 11.788 4.417 -28.153 1.00 91.62 122 PRO A N 1
ATOM 958 C CA . PRO A 1 122 ? 13.213 4.525 -28.462 1.00 91.62 122 PRO A CA 1
ATOM 959 C C . PRO A 1 122 ? 13.875 3.214 -28.926 1.00 91.62 122 PRO A C 1
ATOM 961 O O . PRO A 1 122 ? 14.509 3.181 -29.983 1.00 91.62 122 PRO A O 1
ATOM 964 N N . GLU A 1 123 ? 13.669 2.096 -28.221 1.00 94.00 123 GLU A N 1
ATOM 965 C CA . GLU A 1 123 ? 14.286 0.807 -28.573 1.00 94.00 123 GLU A CA 1
ATOM 966 C C . GLU A 1 123 ? 13.452 -0.084 -29.521 1.00 94.00 123 GLU A C 1
ATOM 968 O O . GLU A 1 123 ? 13.813 -1.243 -29.737 1.00 94.00 123 GLU A O 1
ATOM 973 N N . LYS A 1 124 ? 12.373 0.413 -30.150 1.00 92.12 124 LYS A N 1
ATOM 974 C CA . LYS A 1 124 ? 11.465 -0.396 -31.008 1.00 92.12 124 LYS A CA 1
ATOM 975 C C . LYS A 1 124 ? 12.165 -1.239 -32.076 1.00 92.12 124 LYS A C 1
ATOM 977 O O . LYS A 1 124 ? 11.706 -2.314 -32.447 1.00 92.12 124 LYS A O 1
ATOM 982 N N . HIS A 1 125 ? 13.278 -0.736 -32.591 1.00 91.50 125 HIS A N 1
ATOM 983 C CA . HIS A 1 125 ? 14.053 -1.356 -33.659 1.00 91.50 125 HIS A CA 1
ATOM 984 C C . HIS A 1 125 ? 14.942 -2.524 -33.182 1.00 91.50 125 HIS A C 1
ATOM 986 O O . HIS A 1 125 ? 15.375 -3.331 -34.001 1.00 91.50 125 HIS A O 1
ATOM 992 N N . ILE A 1 126 ? 15.199 -2.641 -31.875 1.00 91.31 126 ILE A N 1
ATOM 993 C CA . ILE A 1 126 ? 16.057 -3.682 -31.273 1.00 91.31 126 ILE A CA 1
ATOM 994 C C . ILE A 1 126 ? 15.350 -4.509 -30.193 1.00 91.31 126 ILE A C 1
ATOM 996 O O . ILE A 1 126 ? 15.874 -5.541 -29.763 1.00 91.31 126 ILE A O 1
ATOM 1000 N N . ARG A 1 127 ? 14.163 -4.084 -29.758 1.00 91.88 127 ARG A N 1
ATOM 1001 C CA . ARG A 1 127 ? 13.325 -4.774 -28.778 1.00 91.88 127 ARG A CA 1
ATOM 1002 C C . ARG A 1 127 ? 11.947 -5.026 -29.357 1.00 91.88 127 ARG A C 1
ATOM 1004 O O . ARG A 1 127 ? 11.298 -4.123 -29.868 1.00 91.88 127 ARG A O 1
ATOM 1011 N N . GLN A 1 128 ? 11.476 -6.253 -29.195 1.00 92.75 128 GLN A N 1
ATOM 1012 C CA . GLN A 1 128 ? 10.071 -6.595 -29.347 1.00 92.75 128 GLN A CA 1
ATOM 1013 C C . GLN A 1 128 ? 9.439 -6.651 -27.964 1.00 92.75 128 GLN A C 1
ATOM 1015 O O . GLN A 1 128 ? 10.020 -7.251 -27.061 1.00 92.75 128 GLN A O 1
ATOM 1020 N N . ARG A 1 129 ? 8.258 -6.056 -27.805 1.00 95.25 129 ARG A N 1
ATOM 1021 C CA . ARG A 1 129 ? 7.448 -6.163 -26.586 1.00 95.25 129 ARG A CA 1
ATOM 1022 C C . ARG A 1 129 ? 6.265 -7.085 -26.829 1.00 95.25 129 ARG A C 1
ATOM 1024 O O . ARG A 1 129 ? 5.694 -7.081 -27.919 1.00 95.25 129 ARG A O 1
ATOM 1031 N N . VAL A 1 130 ? 5.870 -7.836 -25.814 1.00 96.06 130 VAL A N 1
ATOM 1032 C CA . VAL A 1 130 ? 4.697 -8.706 -25.876 1.00 96.06 130 VAL A CA 1
ATOM 1033 C C . VAL A 1 130 ? 4.008 -8.746 -24.520 1.00 96.06 130 VAL A C 1
ATOM 1035 O O . VAL A 1 130 ? 4.664 -8.832 -23.483 1.00 96.06 130 VAL A O 1
ATOM 1038 N N . TRP A 1 131 ? 2.681 -8.683 -24.552 1.00 96.56 131 TRP A N 1
ATOM 1039 C CA . TRP A 1 131 ? 1.830 -8.959 -23.402 1.00 96.56 131 TRP A CA 1
ATOM 1040 C C . TRP A 1 131 ? 1.588 -10.458 -23.310 1.00 96.56 131 TRP A C 1
ATOM 1042 O O . TRP A 1 131 ? 1.218 -11.092 -24.298 1.00 96.56 131 TRP A O 1
ATOM 1052 N N . VAL A 1 132 ? 1.808 -11.024 -22.132 1.00 95.25 132 VAL A N 1
ATOM 1053 C CA . VAL A 1 132 ? 1.605 -12.447 -21.857 1.00 95.25 132 VAL A CA 1
ATOM 1054 C C . VAL A 1 132 ? 0.932 -12.615 -20.500 1.00 95.25 132 VAL A C 1
ATOM 1056 O O . VAL A 1 132 ? 1.096 -11.777 -19.615 1.00 95.25 132 VAL A O 1
ATOM 1059 N N . SER A 1 133 ? 0.195 -13.710 -20.317 1.00 94.31 133 SER A N 1
ATOM 1060 C CA . SER A 1 133 ? -0.303 -14.085 -18.991 1.00 94.31 133 SER A CA 1
ATOM 1061 C C . SER A 1 133 ? 0.855 -14.423 -18.050 1.00 94.31 133 SER A C 1
ATOM 1063 O O . SER A 1 133 ? 1.950 -14.776 -18.502 1.00 94.31 133 SER A O 1
ATOM 1065 N N . VAL A 1 134 ? 0.623 -14.369 -16.736 1.00 93.00 134 VAL A N 1
ATOM 1066 C CA . VAL A 1 134 ? 1.650 -14.734 -15.745 1.00 93.00 134 VAL A CA 1
ATOM 1067 C C . VAL A 1 134 ? 2.179 -16.165 -15.934 1.00 93.00 134 VAL A C 1
ATOM 1069 O O . VAL A 1 134 ? 3.405 -16.329 -15.960 1.00 93.00 134 VAL A O 1
ATOM 1072 N N . PRO A 1 135 ? 1.337 -17.200 -16.144 1.00 92.88 135 PRO A N 1
ATOM 1073 C CA . PRO A 1 135 ? 1.836 -18.542 -16.439 1.00 92.88 135 PRO A CA 1
ATOM 1074 C C . PRO A 1 135 ? 2.743 -18.562 -17.672 1.00 92.88 135 PRO A C 1
ATOM 1076 O O . PRO A 1 135 ? 3.835 -19.130 -17.635 1.00 92.88 135 PRO A O 1
ATOM 1079 N N . LYS A 1 136 ? 2.353 -17.855 -18.742 1.00 93.75 136 LYS A N 1
ATOM 1080 C CA . LYS A 1 136 ? 3.157 -17.797 -19.963 1.00 93.75 136 LYS A CA 1
ATOM 1081 C C . LYS A 1 136 ? 4.470 -17.043 -19.757 1.00 93.75 136 LYS A C 1
ATOM 1083 O O . LYS A 1 136 ? 5.499 -17.465 -20.282 1.00 93.75 136 LYS A O 1
ATOM 1088 N N . ALA A 1 137 ? 4.464 -15.970 -18.967 1.00 93.75 137 ALA A N 1
ATOM 1089 C CA . ALA A 1 137 ? 5.668 -15.240 -18.585 1.00 93.75 137 ALA A CA 1
ATOM 1090 C C . ALA A 1 137 ? 6.675 -16.162 -17.877 1.00 93.75 137 ALA A C 1
ATOM 1092 O O . ALA A 1 137 ? 7.847 -16.187 -18.246 1.00 93.75 137 ALA A O 1
ATOM 1093 N N . LYS A 1 138 ? 6.215 -16.997 -16.934 1.00 92.69 138 LYS A N 1
ATOM 1094 C CA . LYS A 1 138 ? 7.060 -17.981 -16.231 1.00 92.69 138 LYS A CA 1
ATOM 1095 C C . LYS A 1 138 ? 7.668 -19.042 -17.162 1.00 92.69 138 LYS A C 1
ATOM 1097 O O . LYS A 1 138 ? 8.730 -19.579 -16.846 1.00 92.69 138 LYS A O 1
ATOM 1102 N N . GLU A 1 139 ? 7.038 -19.341 -18.298 1.00 92.31 139 GLU A N 1
ATOM 1103 C CA . GLU A 1 139 ? 7.603 -20.233 -19.322 1.00 92.31 139 GLU A CA 1
ATOM 1104 C C . GLU A 1 139 ? 8.700 -19.550 -20.151 1.00 92.31 139 GLU A C 1
ATOM 1106 O O . GLU A 1 139 ? 9.759 -20.136 -20.387 1.00 92.31 139 GLU A O 1
ATOM 1111 N N . VAL A 1 140 ? 8.455 -18.316 -20.611 1.00 90.38 140 VAL A N 1
ATOM 1112 C CA . VAL A 1 140 ? 9.351 -17.608 -21.550 1.00 90.38 140 VAL A CA 1
ATOM 1113 C C . VAL A 1 140 ? 10.502 -16.867 -20.861 1.00 90.38 140 VAL A C 1
ATOM 1115 O O . VAL A 1 140 ? 11.496 -16.517 -21.505 1.00 90.38 140 VAL A O 1
ATOM 1118 N N . CYS A 1 141 ? 10.390 -16.632 -19.553 1.00 88.00 141 CYS A N 1
ATOM 1119 C CA . CYS A 1 141 ? 11.418 -16.017 -18.723 1.00 88.00 141 CYS A CA 1
ATOM 1120 C C . CYS A 1 141 ? 12.248 -17.097 -18.016 1.00 88.00 141 CYS A C 1
ATOM 1122 O O . CYS A 1 141 ? 11.811 -17.744 -17.064 1.00 88.00 141 CYS A O 1
ATOM 1124 N N . HIS A 1 142 ? 13.484 -17.291 -18.477 1.00 86.00 142 HIS A N 1
ATOM 1125 C CA . HIS A 1 142 ? 14.340 -18.387 -18.007 1.00 86.00 142 HIS A CA 1
ATOM 1126 C C . HIS A 1 142 ? 14.986 -18.151 -16.636 1.00 86.00 142 HIS A C 1
ATOM 1128 O O . HIS A 1 142 ? 15.476 -19.095 -16.020 1.00 86.00 142 HIS A O 1
ATOM 1134 N N . TYR A 1 143 ? 15.020 -16.909 -16.156 1.00 87.88 143 TYR A N 1
ATOM 1135 C CA . TYR A 1 143 ? 15.692 -16.570 -14.907 1.00 87.88 143 TYR A CA 1
ATOM 1136 C C . TYR A 1 143 ? 14.783 -16.798 -13.697 1.00 87.88 143 TYR A C 1
ATOM 1138 O O . TYR A 1 143 ? 13.645 -16.336 -13.686 1.00 87.88 143 TYR A O 1
ATOM 1146 N N . SER A 1 144 ? 15.299 -17.465 -12.660 1.00 87.50 144 SER A N 1
ATOM 1147 C CA . SER A 1 144 ? 14.548 -17.770 -11.431 1.00 87.50 144 SER A CA 1
ATOM 1148 C C . SER A 1 144 ? 13.992 -16.518 -10.752 1.00 87.50 144 SER A C 1
ATOM 1150 O O . SER A 1 144 ? 12.814 -16.504 -10.410 1.00 87.50 144 SER A O 1
ATOM 1152 N N . TRP A 1 145 ? 14.790 -15.448 -10.662 1.00 89.94 145 TRP A N 1
ATOM 1153 C CA . TRP A 1 145 ? 14.363 -14.174 -10.068 1.00 89.94 145 TRP A CA 1
ATOM 1154 C C . TRP A 1 145 ? 13.121 -13.589 -10.751 1.00 89.94 145 TRP A C 1
ATOM 1156 O O . TRP A 1 145 ? 12.306 -12.951 -10.103 1.00 89.94 145 TRP A O 1
ATOM 1166 N N . MET A 1 146 ? 12.940 -13.815 -12.059 1.00 92.50 146 MET A N 1
ATOM 1167 C CA . MET A 1 146 ? 11.764 -13.313 -12.776 1.00 92.50 146 MET A CA 1
ATOM 1168 C C . MET A 1 146 ? 10.506 -14.066 -12.374 1.00 92.50 146 MET A C 1
ATOM 1170 O O . MET A 1 146 ? 9.443 -13.466 -12.277 1.00 92.50 146 MET A O 1
ATOM 1174 N N . LYS A 1 147 ? 10.627 -15.379 -12.158 1.00 92.69 147 LYS A N 1
ATOM 1175 C CA . LYS A 1 147 ? 9.513 -16.224 -11.718 1.00 92.69 147 LYS A CA 1
ATOM 1176 C C . LYS A 1 147 ? 9.090 -15.837 -10.306 1.00 92.69 147 LYS A C 1
ATOM 1178 O O . LYS A 1 147 ? 7.913 -15.591 -10.090 1.00 92.69 147 LYS A O 1
ATOM 1183 N N . GLU A 1 148 ? 10.064 -15.669 -9.417 1.00 90.25 148 GLU A N 1
ATOM 1184 C CA . GLU A 1 148 ? 9.847 -15.172 -8.056 1.00 90.25 148 GLU A CA 1
ATOM 1185 C C . GLU A 1 148 ? 9.218 -13.773 -8.054 1.00 90.25 148 GLU A C 1
ATOM 1187 O O . GLU A 1 148 ? 8.247 -13.527 -7.347 1.00 90.25 148 GLU A O 1
ATOM 1192 N N . ALA A 1 149 ? 9.709 -12.854 -8.889 1.00 92.19 149 ALA A N 1
ATOM 1193 C CA . ALA A 1 149 ? 9.133 -11.520 -8.980 1.00 92.19 149 ALA A CA 1
ATOM 1194 C C . ALA A 1 149 ? 7.686 -11.546 -9.507 1.00 92.19 149 ALA A C 1
ATOM 1196 O O . ALA A 1 149 ? 6.860 -10.757 -9.062 1.00 92.19 149 ALA A O 1
ATOM 1197 N N . LEU A 1 150 ? 7.348 -12.471 -10.411 1.00 94.06 150 LEU A N 1
ATOM 1198 C CA . LEU A 1 150 ? 5.963 -12.688 -10.837 1.00 94.06 150 LEU A CA 1
ATOM 1199 C C . LEU A 1 150 ? 5.093 -13.240 -9.704 1.00 94.06 150 LEU A C 1
ATOM 1201 O O . LEU A 1 150 ? 3.963 -12.787 -9.560 1.00 94.06 150 LEU A O 1
ATOM 1205 N N . ASP A 1 151 ? 5.610 -14.167 -8.895 1.00 89.50 151 ASP A N 1
ATOM 1206 C CA . ASP A 1 151 ? 4.902 -14.682 -7.716 1.00 89.50 151 ASP A CA 1
ATOM 1207 C C . ASP A 1 151 ? 4.627 -13.567 -6.701 1.00 89.50 151 ASP A C 1
ATOM 1209 O O . ASP A 1 151 ? 3.500 -13.424 -6.231 1.00 89.50 151 ASP A O 1
ATOM 1213 N N . LEU A 1 152 ? 5.621 -12.717 -6.421 1.00 86.31 152 LEU A N 1
ATOM 1214 C CA . LEU A 1 152 ? 5.456 -11.554 -5.545 1.00 86.31 152 LEU A CA 1
ATOM 1215 C C . LEU A 1 152 ? 4.469 -10.533 -6.113 1.00 86.31 152 LEU A C 1
ATOM 1217 O O . LEU A 1 152 ? 3.706 -9.938 -5.354 1.00 86.31 152 LEU A O 1
ATOM 1221 N N . LEU A 1 153 ? 4.471 -10.318 -7.433 1.00 91.94 153 LEU A N 1
ATOM 1222 C CA . LEU A 1 153 ? 3.514 -9.427 -8.085 1.00 91.94 153 LEU A CA 1
ATOM 1223 C C . LEU A 1 153 ? 2.089 -9.965 -7.944 1.00 91.94 153 LEU A C 1
ATOM 1225 O O . LEU A 1 153 ? 1.209 -9.216 -7.531 1.00 91.94 153 LEU A O 1
ATOM 1229 N N . VAL A 1 154 ? 1.869 -11.247 -8.253 1.00 88.88 154 VAL A N 1
ATOM 1230 C CA . VAL A 1 154 ? 0.563 -11.896 -8.075 1.00 88.88 154 VAL A CA 1
ATOM 1231 C C . VAL A 1 154 ? 0.141 -11.794 -6.619 1.00 88.88 154 VAL A C 1
ATOM 1233 O O . VAL A 1 154 ? -0.917 -11.247 -6.356 1.00 88.88 154 VAL A O 1
ATOM 1236 N N . MET A 1 155 ? 0.988 -12.193 -5.670 1.00 83.56 155 MET A N 1
ATOM 1237 C CA . MET A 1 155 ? 0.684 -12.120 -4.239 1.00 83.56 155 MET A CA 1
ATOM 1238 C C . MET A 1 155 ? 0.310 -10.701 -3.795 1.00 83.56 155 MET A C 1
ATOM 1240 O O . MET A 1 155 ? -0.672 -10.521 -3.073 1.00 83.56 155 MET A O 1
ATOM 1244 N N . ARG A 1 156 ? 1.058 -9.682 -4.237 1.00 86.00 156 ARG A N 1
ATOM 1245 C CA . ARG A 1 156 ? 0.761 -8.276 -3.937 1.00 86.00 156 ARG A CA 1
ATOM 1246 C C . ARG A 1 156 ? -0.592 -7.864 -4.504 1.00 86.00 156 ARG A C 1
ATOM 1248 O O . ARG A 1 156 ? -1.383 -7.272 -3.781 1.00 86.00 156 ARG A O 1
ATOM 1255 N N . LEU A 1 157 ? -0.864 -8.190 -5.765 1.00 83.31 157 LEU A N 1
ATOM 1256 C CA . LEU A 1 157 ? -2.105 -7.809 -6.435 1.00 83.31 157 LEU A CA 1
ATOM 1257 C C . LEU A 1 157 ? -3.318 -8.640 -5.982 1.00 83.31 157 LEU A C 1
ATOM 1259 O O . LEU A 1 157 ? -4.445 -8.163 -6.023 1.00 83.31 157 LEU A O 1
ATOM 1263 N N . GLU A 1 158 ? -3.120 -9.876 -5.530 1.00 78.25 158 GLU A N 1
ATOM 1264 C CA . GLU A 1 158 ? -4.157 -10.680 -4.880 1.00 78.25 158 GLU A CA 1
ATOM 1265 C C . GLU A 1 158 ? -4.466 -10.126 -3.497 1.00 78.25 158 GLU A C 1
ATOM 1267 O O . GLU A 1 158 ? -5.634 -10.008 -3.152 1.00 78.25 158 GLU A O 1
ATOM 1272 N N . SER A 1 159 ? -3.447 -9.687 -2.756 1.00 64.81 159 SER A N 1
ATOM 1273 C CA . SER A 1 159 ? -3.621 -9.003 -1.471 1.00 64.81 159 SER A CA 1
ATOM 1274 C C . SER A 1 159 ? -4.314 -7.641 -1.609 1.00 64.81 159 SER A C 1
ATOM 1276 O O . SER A 1 159 ? -4.839 -7.129 -0.624 1.00 64.81 159 SER A O 1
ATOM 1278 N N . THR A 1 160 ? -4.350 -7.048 -2.808 1.00 59.25 160 THR A N 1
ATOM 1279 C CA . THR A 1 160 ? -5.157 -5.852 -3.118 1.00 59.25 160 THR A CA 1
ATOM 1280 C C . THR A 1 160 ? -6.497 -6.171 -3.803 1.00 59.25 160 THR A C 1
ATOM 1282 O O . THR A 1 160 ? -7.357 -5.294 -3.876 1.00 59.25 160 THR A O 1
ATOM 1285 N N . ARG A 1 161 ? -6.705 -7.406 -4.303 1.00 54.19 161 ARG A N 1
ATOM 1286 C CA . ARG A 1 161 ? -7.955 -7.889 -4.945 1.00 54.19 161 ARG A CA 1
ATOM 1287 C C . ARG A 1 161 ? -8.842 -8.758 -4.063 1.00 54.19 161 ARG A C 1
ATOM 1289 O O . ARG A 1 161 ? -10.039 -8.858 -4.334 1.00 54.19 161 ARG A O 1
ATOM 1296 N N . THR A 1 162 ? -8.317 -9.351 -2.994 1.00 43.09 162 THR A N 1
ATOM 1297 C CA . THR A 1 162 ? -9.122 -9.537 -1.783 1.00 43.09 162 THR A CA 1
ATOM 1298 C C . THR A 1 162 ? -9.723 -8.175 -1.431 1.00 43.09 162 THR A C 1
ATOM 1300 O O . THR A 1 162 ? -9.103 -7.177 -1.780 1.00 43.09 162 THR A O 1
ATOM 1303 N N . PRO A 1 163 ? -10.920 -8.068 -0.831 1.00 39.34 163 PRO A N 1
ATOM 1304 C CA . PRO A 1 163 ? -11.510 -6.772 -0.492 1.00 39.34 163 PRO A CA 1
ATOM 1305 C C . PRO A 1 163 ? -10.622 -6.042 0.531 1.00 39.34 163 PRO A C 1
ATOM 1307 O O . PRO A 1 163 ? -10.781 -6.147 1.744 1.00 39.34 163 PRO A O 1
ATOM 1310 N N . SER A 1 164 ? -9.633 -5.358 -0.020 1.00 39.38 164 SER A N 1
ATOM 1311 C CA . SER A 1 164 ? -8.575 -4.560 0.566 1.00 39.38 164 SER A CA 1
ATOM 1312 C C . SER A 1 164 ? -8.202 -3.527 -0.504 1.00 39.38 164 SER A C 1
ATOM 1314 O O . SER A 1 164 ? -7.103 -3.518 -1.039 1.00 39.38 164 SER A O 1
ATOM 1316 N N . ILE A 1 165 ? -9.195 -2.687 -0.818 1.00 48.75 165 ILE A N 1
ATOM 1317 C CA . ILE A 1 165 ? -9.092 -1.238 -1.045 1.00 48.75 165 ILE A CA 1
ATOM 1318 C C . ILE A 1 165 ? -8.002 -0.780 -2.026 1.00 48.75 165 ILE A C 1
ATOM 1320 O O . ILE A 1 165 ? -6.812 -0.811 -1.713 1.00 48.75 165 ILE A O 1
ATOM 1324 N N . ASN A 1 166 ? -8.414 -0.172 -3.149 1.00 51.53 166 ASN A N 1
ATOM 1325 C CA . ASN A 1 166 ? -7.529 0.685 -3.942 1.00 51.53 166 ASN A CA 1
ATOM 1326 C C . ASN A 1 166 ? -7.073 1.878 -3.089 1.00 51.53 166 ASN A C 1
ATOM 1328 O O . ASN A 1 166 ? -7.767 2.880 -2.903 1.00 51.53 166 ASN A O 1
ATOM 1332 N N . LEU A 1 167 ? -5.877 1.727 -2.537 1.00 45.78 167 LEU A N 1
ATOM 1333 C CA . LEU A 1 167 ? -5.315 2.603 -1.532 1.00 45.78 167 LEU A CA 1
ATOM 1334 C C . LEU A 1 167 ? -5.032 4.013 -2.037 1.00 45.78 167 LEU A C 1
ATOM 1336 O O . LEU A 1 167 ? -5.093 4.964 -1.264 1.00 45.78 167 LEU A O 1
ATOM 1340 N N . MET A 1 168 ? -4.718 4.154 -3.324 1.00 47.97 168 MET A N 1
ATOM 1341 C CA . MET A 1 168 ? -4.453 5.456 -3.929 1.00 47.97 168 MET A CA 1
ATOM 1342 C C . MET A 1 168 ? -5.748 6.234 -4.174 1.00 47.97 168 MET A C 1
ATOM 1344 O O . MET A 1 168 ? -5.782 7.435 -3.906 1.00 47.97 168 MET A O 1
ATOM 1348 N N . GLU A 1 169 ? -6.828 5.559 -4.581 1.00 50.47 169 GLU A N 1
ATOM 1349 C CA . GLU A 1 169 ? -8.154 6.181 -4.695 1.00 50.47 169 GLU A CA 1
ATOM 1350 C C . GLU A 1 169 ? -8.702 6.580 -3.322 1.00 50.47 169 GLU A C 1
ATOM 1352 O O . GLU A 1 169 ? -9.130 7.721 -3.156 1.00 50.47 169 GLU A O 1
ATOM 1357 N N . LEU A 1 170 ? -8.604 5.712 -2.305 1.00 49.94 170 LEU A N 1
ATOM 1358 C CA . LEU A 1 170 ? -9.056 6.054 -0.952 1.00 49.94 170 LEU A CA 1
ATOM 1359 C C . LEU A 1 170 ? -8.229 7.208 -0.359 1.00 49.94 170 LEU A C 1
ATOM 1361 O O . LEU A 1 170 ? -8.798 8.133 0.210 1.00 49.94 170 LEU A O 1
ATOM 1365 N N . LYS A 1 171 ? -6.902 7.219 -0.553 1.00 51.50 171 LYS A N 1
ATOM 1366 C CA . LYS A 1 171 ? -6.038 8.337 -0.134 1.00 51.50 171 LYS A CA 1
ATOM 1367 C C . LYS A 1 171 ? -6.422 9.643 -0.824 1.00 51.50 171 LYS A C 1
ATOM 1369 O O . LYS A 1 171 ? -6.572 10.643 -0.135 1.00 51.50 171 LYS A O 1
ATOM 1374 N N . SER A 1 172 ? -6.621 9.634 -2.143 1.00 47.81 172 SER A N 1
ATOM 1375 C CA . SER A 1 172 ? -6.973 10.838 -2.907 1.00 47.81 172 SER A CA 1
ATOM 1376 C C . SER A 1 172 ? -8.382 11.351 -2.598 1.00 47.81 172 SER A C 1
ATOM 1378 O O . SER A 1 172 ? -8.591 12.561 -2.553 1.00 47.81 172 SER A O 1
ATOM 1380 N N . MET A 1 173 ? -9.356 10.458 -2.400 1.00 47.84 173 MET A N 1
ATOM 1381 C CA . MET A 1 173 ? -10.739 10.839 -2.100 1.00 47.84 173 MET A CA 1
ATOM 1382 C C . MET A 1 173 ? -10.899 11.308 -0.654 1.00 47.84 173 MET A C 1
ATOM 1384 O O . MET A 1 173 ? -11.600 12.285 -0.401 1.00 47.84 173 MET A O 1
ATOM 1388 N N . VAL A 1 174 ? -10.228 10.646 0.292 1.00 51.62 174 VAL A N 1
ATOM 1389 C CA . VAL A 1 174 ? -10.345 10.962 1.718 1.00 51.62 174 VAL A CA 1
ATOM 1390 C C . VAL A 1 174 ? -9.429 12.115 2.120 1.00 51.62 174 VAL A C 1
ATOM 1392 O O . VAL A 1 174 ? -9.803 12.871 3.001 1.00 51.62 174 VAL A O 1
ATOM 1395 N N . SER A 1 175 ? -8.273 12.350 1.481 1.00 45.53 175 SER A N 1
ATOM 1396 C CA . SER A 1 175 ? -7.388 13.466 1.874 1.00 45.53 175 SER A CA 1
ATOM 1397 C C . SER A 1 175 ? -7.973 14.857 1.609 1.00 45.53 175 SER A C 1
ATOM 1399 O O . SER A 1 175 ? -7.452 15.836 2.140 1.00 45.53 175 SER A O 1
ATOM 1401 N N . MET A 1 176 ? -9.010 14.969 0.771 1.00 47.72 176 MET A N 1
ATOM 1402 C CA . MET A 1 176 ? -9.564 16.260 0.351 1.00 47.72 176 MET A CA 1
ATOM 1403 C C . MET A 1 176 ? -10.743 16.732 1.208 1.00 47.72 176 MET A C 1
ATOM 1405 O O . MET A 1 176 ? -10.844 17.930 1.467 1.00 47.72 176 MET A O 1
ATOM 1409 N N . VAL A 1 177 ? -11.631 15.833 1.649 1.00 57.72 177 VAL A N 1
ATOM 1410 C CA . VAL A 1 177 ? -12.848 16.185 2.404 1.00 57.72 177 VAL A CA 1
ATOM 1411 C C . VAL A 1 177 ? -13.245 15.016 3.309 1.00 57.72 177 VAL A C 1
ATOM 1413 O O . VAL A 1 177 ? -13.258 13.875 2.857 1.00 57.72 177 VAL A O 1
ATOM 1416 N N . SER A 1 178 ? -13.604 15.285 4.569 1.00 58.81 178 SER A N 1
ATOM 1417 C CA . SER A 1 178 ? -14.200 14.263 5.436 1.00 58.81 178 SER A CA 1
ATOM 1418 C C . SER A 1 178 ? -15.609 13.914 4.962 1.00 58.81 178 SER A C 1
ATOM 1420 O O . SER A 1 178 ? -16.416 14.805 4.654 1.00 58.81 178 SER A O 1
ATOM 1422 N N . ARG A 1 179 ? -15.950 12.621 4.939 1.00 67.62 179 ARG A N 1
ATOM 1423 C CA . ARG A 1 179 ? -17.322 12.206 4.641 1.00 67.62 179 ARG A CA 1
ATOM 1424 C C . ARG A 1 179 ? -18.295 12.854 5.626 1.00 67.62 179 ARG A C 1
ATOM 1426 O O . ARG A 1 179 ? -18.098 12.879 6.840 1.00 67.62 179 ARG A O 1
ATOM 1433 N N . SER A 1 180 ? -19.359 13.421 5.068 1.00 60.56 180 SER A N 1
ATOM 1434 C CA . SER A 1 180 ? -20.375 14.179 5.792 1.00 60.56 180 SER A CA 1
ATOM 1435 C C . SER A 1 180 ? -21.755 13.697 5.362 1.00 60.56 180 SER A C 1
ATOM 1437 O O . SER A 1 180 ? -22.031 13.612 4.172 1.00 60.56 180 SER A O 1
ATOM 1439 N N . GLY A 1 181 ? -22.633 13.401 6.321 1.00 61.38 181 GLY A N 1
ATOM 1440 C CA . GLY A 1 181 ? -23.988 12.911 6.044 1.00 61.38 181 GLY A CA 1
ATOM 1441 C C . GLY A 1 181 ? -24.399 11.765 6.967 1.00 61.38 181 GLY A C 1
ATOM 1442 O O . GLY A 1 181 ? -23.610 11.293 7.787 1.00 61.38 181 GLY A O 1
ATOM 1443 N N . ARG A 1 182 ? -25.673 11.359 6.895 1.00 68.56 182 ARG A N 1
ATOM 1444 C CA . ARG A 1 182 ? -26.200 10.174 7.609 1.00 68.56 182 ARG A CA 1
ATOM 1445 C C . ARG A 1 182 ? -27.015 9.231 6.722 1.00 68.56 182 ARG A C 1
ATOM 1447 O O . ARG A 1 182 ? -27.479 8.214 7.219 1.00 68.56 182 ARG A O 1
ATOM 1454 N N . GLU A 1 183 ? -27.158 9.563 5.440 1.00 71.69 183 GLU A N 1
ATOM 1455 C CA . GLU A 1 183 ? -28.008 8.872 4.459 1.00 71.69 183 GLU A CA 1
ATOM 1456 C C . GLU A 1 183 ? -27.684 7.371 4.360 1.00 71.69 183 GLU A C 1
ATOM 1458 O O . GLU A 1 183 ? -28.581 6.539 4.283 1.00 71.69 183 GLU A O 1
ATOM 1463 N N . LEU A 1 184 ? -26.390 7.030 4.394 1.00 75.00 184 LEU A N 1
ATOM 1464 C CA . LEU A 1 184 ? -25.883 5.671 4.187 1.00 75.00 184 LEU A CA 1
ATOM 1465 C C . LEU A 1 184 ? -25.500 4.960 5.490 1.00 75.00 184 LEU A C 1
ATOM 1467 O O . LEU A 1 184 ? -24.993 3.841 5.453 1.00 75.00 184 LEU A O 1
ATOM 1471 N N . GLN A 1 185 ? -25.709 5.583 6.653 1.00 79.56 185 GLN A N 1
ATOM 1472 C CA . GLN A 1 185 ? -25.280 4.998 7.924 1.00 79.56 185 GLN A CA 1
ATOM 1473 C C . GLN A 1 185 ? -26.103 3.762 8.277 1.00 79.56 185 GLN A C 1
ATOM 1475 O O . GLN A 1 185 ? -27.328 3.743 8.154 1.00 79.56 185 GLN A O 1
ATOM 1480 N N . ARG A 1 186 ? -25.425 2.734 8.786 1.00 78.88 186 ARG A N 1
ATOM 1481 C CA . ARG A 1 186 ? -26.072 1.503 9.237 1.00 78.88 186 ARG A CA 1
ATOM 1482 C C . ARG A 1 186 ? -26.631 1.645 10.648 1.00 78.88 186 ARG A C 1
ATOM 1484 O O . ARG A 1 186 ? -26.005 2.217 11.547 1.00 78.88 186 ARG A O 1
ATOM 1491 N N . TYR A 1 187 ? -27.797 1.039 10.846 1.00 80.56 187 TYR A N 1
ATOM 1492 C CA . TYR A 1 187 ? -28.478 0.949 12.131 1.00 80.56 187 TYR A CA 1
ATOM 1493 C C . TYR A 1 187 ? -28.855 -0.505 12.412 1.00 80.56 187 TYR A C 1
ATOM 1495 O O . TYR A 1 187 ? -29.409 -1.179 11.549 1.00 80.56 187 TYR A O 1
ATOM 1503 N N . ASN A 1 188 ? -28.591 -0.976 13.628 1.00 74.88 188 ASN A N 1
ATOM 1504 C CA . ASN A 1 188 ? -29.049 -2.270 14.125 1.00 74.88 188 ASN A CA 1
ATOM 1505 C C . ASN A 1 188 ? -30.005 -2.027 15.295 1.00 74.88 188 ASN A C 1
ATOM 1507 O O . ASN A 1 188 ? -29.632 -1.347 16.246 1.00 74.88 188 ASN A O 1
ATOM 1511 N N . GLN A 1 189 ? -31.247 -2.511 15.214 1.00 73.06 189 GLN A N 1
ATOM 1512 C CA . GLN A 1 189 ? -32.283 -2.276 16.238 1.00 73.06 189 GLN A CA 1
ATOM 1513 C C . GLN A 1 189 ? -32.431 -0.788 16.643 1.00 73.06 189 GLN A C 1
ATOM 1515 O O . GLN A 1 189 ? -32.616 -0.451 17.810 1.00 73.06 189 GLN A O 1
ATOM 1520 N N . GLY A 1 190 ? -32.301 0.128 15.676 1.00 71.56 190 GLY A N 1
ATOM 1521 C CA . GLY A 1 190 ? -32.354 1.579 15.911 1.00 71.56 190 GLY A CA 1
ATOM 1522 C C . GLY A 1 190 ? -31.066 2.198 16.477 1.00 71.56 190 GLY A C 1
ATOM 1523 O O . GLY A 1 190 ? -30.992 3.416 16.635 1.00 71.56 190 GLY A O 1
ATOM 1524 N N . GLN A 1 191 ? -30.029 1.400 16.738 1.00 73.31 191 GLN A N 1
ATOM 1525 C CA . GLN A 1 191 ? -28.720 1.858 17.200 1.00 73.31 191 GLN A CA 1
ATOM 1526 C C . GLN A 1 191 ? -27.764 2.041 16.023 1.00 73.31 191 GLN A C 1
ATOM 1528 O O . GLN A 1 191 ? -27.536 1.116 15.244 1.00 73.31 191 GLN A O 1
ATOM 1533 N N . ARG A 1 192 ? -27.184 3.240 15.896 1.00 80.81 192 ARG A N 1
ATOM 1534 C CA . ARG A 1 192 ? -26.166 3.526 14.874 1.00 80.81 192 ARG A CA 1
ATOM 1535 C C . ARG A 1 192 ? -24.938 2.647 15.106 1.00 80.81 192 ARG A C 1
ATOM 1537 O O . ARG A 1 192 ? -24.426 2.596 16.222 1.00 80.81 192 ARG A O 1
ATOM 1544 N N . GLN A 1 193 ? -24.459 2.031 14.034 1.00 86.25 193 GLN A N 1
ATOM 1545 C CA . GLN A 1 193 ? -23.257 1.206 14.025 1.00 86.25 193 GLN A CA 1
ATOM 1546 C C . GLN A 1 193 ? -22.018 2.083 13.822 1.00 86.25 193 GLN A C 1
ATOM 1548 O O . GLN A 1 193 ? -21.976 2.936 12.927 1.00 86.25 193 GLN A O 1
ATOM 1553 N N . VAL A 1 194 ? -21.024 1.896 14.685 1.00 89.25 194 VAL A N 1
ATOM 1554 C CA . VAL A 1 194 ? -19.765 2.648 14.676 1.00 89.25 194 VAL A CA 1
ATOM 1555 C C . VAL A 1 194 ? -18.602 1.691 14.467 1.00 89.25 194 VAL A C 1
ATOM 1557 O O . VAL A 1 194 ? -18.613 0.565 14.951 1.00 89.25 194 VAL A O 1
ATOM 1560 N N . VAL A 1 195 ? -17.572 2.137 13.768 1.00 92.25 195 VAL A N 1
ATOM 1561 C CA . VAL A 1 195 ? -16.333 1.377 13.616 1.00 92.25 195 VAL A CA 1
ATOM 1562 C C . VAL A 1 195 ? -15.138 2.293 13.781 1.00 92.25 195 VAL A C 1
ATOM 1564 O O . VAL A 1 195 ? -15.233 3.499 13.546 1.00 92.25 195 VAL A O 1
ATOM 1567 N N . GLY A 1 196 ? -14.013 1.731 14.198 1.00 94.69 196 GLY A N 1
ATOM 1568 C CA . GLY A 1 196 ? -12.778 2.485 14.318 1.00 94.69 196 GLY A CA 1
ATOM 1569 C C . GLY A 1 196 ? -11.563 1.607 14.513 1.00 94.69 196 GLY A C 1
ATOM 1570 O O . GLY A 1 196 ? -11.654 0.379 14.568 1.00 94.69 196 GLY A O 1
ATOM 1571 N N . CYS A 1 197 ? -10.419 2.257 14.664 1.00 97.31 197 CYS A N 1
ATOM 1572 C CA . CYS A 1 197 ? -9.154 1.573 14.878 1.00 97.31 197 CYS A CA 1
ATOM 1573 C C . CYS A 1 197 ? -8.490 2.014 16.175 1.00 97.31 197 CYS A C 1
ATOM 1575 O O . CYS A 1 197 ? -8.697 3.130 16.641 1.00 97.31 197 CYS A O 1
ATOM 1577 N N . ILE A 1 198 ? -7.637 1.150 16.718 1.00 97.44 198 ILE A N 1
ATOM 1578 C CA . ILE A 1 198 ? -6.576 1.511 17.656 1.00 97.44 198 ILE A CA 1
ATOM 1579 C C . ILE A 1 198 ? -5.282 1.507 16.841 1.00 97.44 198 ILE A C 1
ATOM 1581 O O . ILE A 1 198 ? -4.708 0.433 16.629 1.00 97.44 198 ILE A O 1
ATOM 1585 N N . PRO A 1 199 ? -4.848 2.666 16.309 1.00 98.06 199 PRO A N 1
ATOM 1586 C CA . PRO A 1 199 ? -3.630 2.724 15.529 1.00 98.06 199 PRO A CA 1
ATOM 1587 C C . PRO A 1 199 ? -2.437 2.551 16.458 1.00 98.06 199 PRO A C 1
ATOM 1589 O O . PRO A 1 199 ? -2.357 3.214 17.495 1.00 98.06 199 PRO A O 1
ATOM 1592 N N . TYR A 1 200 ? -1.517 1.670 16.092 1.00 97.38 200 TYR A N 1
ATOM 1593 C CA . TYR A 1 200 ? -0.328 1.388 16.875 1.00 97.38 200 TYR A CA 1
ATOM 1594 C C . TYR A 1 200 ? 0.916 1.293 15.993 1.00 97.38 200 TYR A C 1
ATOM 1596 O O . TYR A 1 200 ? 0.838 1.098 14.779 1.00 97.38 200 TYR A O 1
ATOM 1604 N N . ARG A 1 201 ? 2.078 1.445 16.623 1.00 94.44 201 ARG A N 1
ATOM 1605 C CA . ARG A 1 201 ? 3.388 1.174 16.032 1.00 94.44 201 ARG A CA 1
ATOM 1606 C C . ARG A 1 201 ? 4.310 0.578 17.084 1.00 94.44 201 ARG A C 1
ATOM 1608 O O . ARG A 1 201 ? 4.149 0.843 18.275 1.00 94.44 201 ARG A O 1
ATOM 1615 N N . ILE A 1 202 ? 5.296 -0.184 16.633 1.00 89.62 202 ILE A N 1
ATOM 1616 C CA . ILE A 1 202 ? 6.334 -0.751 17.493 1.00 89.62 202 ILE A CA 1
ATOM 1617 C C . ILE A 1 202 ? 7.623 0.020 17.224 1.00 89.62 202 ILE A C 1
ATOM 1619 O O . ILE A 1 202 ? 8.102 0.072 16.089 1.00 89.62 202 ILE A O 1
ATOM 1623 N N . LYS A 1 203 ? 8.175 0.658 18.256 1.00 82.06 203 LYS A N 1
ATOM 1624 C CA . LYS A 1 203 ? 9.487 1.298 18.171 1.00 82.06 203 LYS A CA 1
ATOM 1625 C C . LYS A 1 203 ? 10.569 0.228 18.060 1.00 82.06 203 LYS A C 1
ATOM 1627 O O . LYS A 1 203 ? 10.651 -0.675 18.884 1.00 82.06 203 LYS A O 1
ATOM 1632 N N . MET A 1 204 ? 11.435 0.359 17.059 1.00 64.00 204 MET A N 1
ATOM 1633 C CA . MET A 1 204 ? 12.642 -0.461 16.959 1.00 64.00 204 MET A CA 1
ATOM 1634 C C . MET A 1 204 ? 13.704 0.099 17.917 1.00 64.00 204 MET A C 1
ATOM 1636 O O . MET A 1 204 ? 14.258 1.170 17.668 1.00 64.00 204 MET A O 1
ATOM 1640 N N . GLY A 1 205 ? 13.968 -0.602 19.024 1.00 60.44 205 GLY A N 1
ATOM 1641 C CA . GLY A 1 205 ? 14.922 -0.200 20.065 1.00 60.44 205 GLY A CA 1
ATOM 1642 C C . GLY A 1 205 ? 15.222 -1.328 21.061 1.00 60.44 205 GLY A C 1
ATOM 1643 O O . GLY A 1 205 ? 14.554 -2.356 21.058 1.00 60.44 205 GLY A O 1
ATOM 1644 N N . SER A 1 206 ? 16.241 -1.155 21.914 1.00 52.06 206 SER A N 1
ATOM 1645 C CA . SER A 1 206 ? 16.726 -2.151 22.895 1.00 52.06 206 SER A CA 1
ATOM 1646 C C . SER A 1 206 ? 15.819 -2.309 24.128 1.00 52.06 206 SER A C 1
ATOM 1648 O O . SER A 1 206 ? 16.304 -2.426 25.257 1.00 52.06 206 SER A O 1
ATOM 1650 N N . GLU A 1 207 ? 14.509 -2.225 23.943 1.00 59.59 207 GLU A N 1
ATOM 1651 C CA . GLU A 1 207 ? 13.529 -2.324 25.020 1.00 59.59 207 GLU A CA 1
ATOM 1652 C C . GLU A 1 207 ? 13.184 -3.797 25.262 1.00 59.59 207 GLU A C 1
ATOM 1654 O O . GLU A 1 207 ? 12.988 -4.577 24.333 1.00 59.59 207 GLU A O 1
ATOM 1659 N N . LYS A 1 208 ? 13.187 -4.212 26.534 1.00 61.34 208 LYS A N 1
ATOM 1660 C CA . LYS A 1 208 ? 13.068 -5.628 26.922 1.00 61.34 208 LYS A CA 1
ATOM 1661 C C . LYS A 1 208 ? 11.621 -6.128 26.976 1.00 61.34 208 LYS A C 1
ATOM 1663 O O . LYS A 1 208 ? 11.422 -7.330 27.136 1.00 61.34 208 LYS A O 1
ATOM 1668 N N . LYS A 1 209 ? 10.631 -5.234 26.891 1.00 70.38 209 LYS A N 1
ATOM 1669 C CA . LYS A 1 209 ? 9.206 -5.558 27.000 1.00 70.38 209 LYS A CA 1
ATOM 1670 C C . LYS A 1 209 ? 8.389 -4.851 25.924 1.00 70.38 209 LYS A C 1
ATOM 1672 O O . LYS A 1 209 ? 8.648 -3.696 25.602 1.00 70.38 209 LYS A O 1
ATOM 1677 N N . LEU A 1 210 ? 7.354 -5.531 25.431 1.00 75.25 210 LEU A N 1
ATOM 1678 C CA . LEU A 1 210 ? 6.445 -4.987 24.423 1.00 75.25 210 LEU A CA 1
ATOM 1679 C C . LEU A 1 210 ? 5.710 -3.730 24.903 1.00 75.25 210 LEU A C 1
ATOM 1681 O O . LEU A 1 210 ? 5.497 -2.819 24.114 1.00 75.25 210 LEU A O 1
ATOM 1685 N N . GLU A 1 211 ? 5.334 -3.675 26.182 1.00 69.25 211 GLU A N 1
ATOM 1686 C CA . GLU A 1 211 ? 4.615 -2.532 26.761 1.00 69.25 211 GLU A CA 1
ATOM 1687 C C . GLU A 1 211 ? 5.377 -1.203 26.637 1.00 69.25 211 GLU A C 1
ATOM 1689 O O . GLU A 1 211 ? 4.748 -0.148 26.527 1.00 69.25 211 GLU A O 1
ATOM 1694 N N . ASP A 1 212 ? 6.711 -1.271 26.614 1.00 73.56 212 ASP A N 1
ATOM 1695 C CA . ASP A 1 212 ? 7.595 -0.114 26.479 1.00 73.56 212 ASP A CA 1
ATOM 1696 C C . ASP A 1 212 ? 7.741 0.296 25.000 1.00 73.56 212 ASP A C 1
ATOM 1698 O O . ASP A 1 212 ? 7.678 1.486 24.676 1.00 73.56 212 ASP A O 1
ATOM 1702 N N . ALA A 1 213 ? 7.819 -0.695 24.099 1.00 85.38 213 ALA A N 1
ATOM 1703 C CA . ALA A 1 213 ? 8.030 -0.487 22.662 1.00 85.38 213 ALA A CA 1
ATOM 1704 C C . ALA A 1 213 ? 6.750 -0.135 21.893 1.00 85.38 213 ALA A C 1
ATOM 1706 O O . ALA A 1 213 ? 6.810 0.428 20.793 1.00 85.38 213 ALA A O 1
ATOM 1707 N N . LEU A 1 214 ? 5.590 -0.487 22.448 1.00 91.88 214 LEU A N 1
ATOM 1708 C CA . LEU A 1 214 ? 4.285 -0.287 21.838 1.00 91.88 214 LEU A CA 1
ATOM 1709 C C . LEU A 1 214 ? 3.775 1.135 22.083 1.00 91.88 214 LEU A C 1
ATOM 1711 O O . LEU A 1 214 ? 3.414 1.522 23.198 1.00 91.88 214 LEU A O 1
ATOM 1715 N N . GLU A 1 215 ? 3.648 1.893 20.998 1.00 95.69 215 GLU A N 1
ATOM 1716 C CA . GLU A 1 215 ? 2.950 3.172 21.006 1.00 95.69 215 GLU A CA 1
ATOM 1717 C C . GLU A 1 215 ? 1.599 3.050 20.320 1.00 95.69 215 GLU A C 1
ATOM 1719 O O . GLU A 1 215 ? 1.470 2.427 19.267 1.00 95.69 215 GLU A O 1
ATOM 1724 N N . VAL A 1 216 ? 0.601 3.712 20.895 1.00 97.50 216 VAL A N 1
ATOM 1725 C CA . VAL A 1 216 ? -0.739 3.853 20.328 1.00 97.50 216 VAL A CA 1
ATOM 1726 C C . VAL A 1 216 ? -1.019 5.314 20.014 1.00 97.50 216 VAL A C 1
ATOM 1728 O O . VAL A 1 216 ? -0.534 6.225 20.695 1.00 97.50 216 VAL A O 1
ATOM 1731 N N . LEU A 1 217 ? -1.813 5.545 18.977 1.00 97.81 217 LEU A N 1
ATOM 1732 C CA . LEU A 1 217 ? -2.244 6.872 18.580 1.00 97.81 217 LEU A CA 1
ATOM 1733 C C . LEU A 1 217 ? -3.657 7.145 19.087 1.00 97.81 217 LEU A C 1
ATOM 1735 O O . LEU A 1 217 ? -4.591 6.374 18.872 1.00 97.81 217 LEU A O 1
ATOM 1739 N N . VAL A 1 218 ? -3.812 8.297 19.725 1.00 96.69 218 VAL A N 1
ATOM 1740 C CA . VAL A 1 218 ? -5.102 8.825 20.167 1.00 96.69 218 VAL A CA 1
ATOM 1741 C C . VAL A 1 218 ? -5.328 10.218 19.595 1.00 96.69 218 VAL A C 1
ATOM 1743 O O . VAL A 1 218 ? -4.384 10.952 19.297 1.00 96.69 218 VAL A O 1
ATOM 1746 N N . ILE A 1 219 ? -6.593 10.600 19.468 1.00 95.31 219 ILE A N 1
ATOM 1747 C CA . ILE A 1 219 ? -7.023 11.904 18.969 1.00 95.31 219 ILE A CA 1
ATOM 1748 C C . ILE A 1 219 ? -7.787 12.687 20.034 1.00 95.31 219 ILE A C 1
ATOM 1750 O O . ILE A 1 219 ? -8.493 12.116 20.868 1.00 95.31 219 ILE A O 1
ATOM 1754 N N . SER A 1 220 ? -7.702 14.012 19.996 1.00 92.56 220 SER A N 1
ATOM 1755 C CA . SER A 1 220 ? -8.525 14.869 20.848 1.00 92.56 220 SER A CA 1
ATOM 1756 C C . SER A 1 220 ? -10.002 14.736 20.481 1.00 92.56 220 SER A C 1
ATOM 1758 O O . SER A 1 220 ? -10.359 14.715 19.303 1.00 92.56 220 SER A O 1
ATOM 1760 N N . ALA A 1 221 ? -10.900 14.714 21.461 1.00 86.94 221 ALA A N 1
ATOM 1761 C CA . ALA A 1 221 ? -12.326 14.845 21.178 1.00 86.94 221 ALA A CA 1
ATOM 1762 C C . ALA A 1 221 ? -12.664 16.219 20.556 1.00 86.94 221 ALA A C 1
ATOM 1764 O O . ALA A 1 221 ? -12.163 17.242 21.012 1.00 86.94 221 ALA A O 1
ATOM 1765 N N . GLN A 1 222 ? -13.587 16.266 19.583 1.00 80.75 222 GLN A N 1
ATOM 1766 C CA . GLN A 1 222 ? -14.071 17.535 18.991 1.00 80.75 222 GLN A CA 1
ATOM 1767 C C . GLN A 1 222 ? -14.685 18.494 20.027 1.00 80.75 222 GLN A C 1
ATOM 1769 O O . GLN A 1 222 ? -14.621 19.711 19.882 1.00 80.75 222 GLN A O 1
ATOM 1774 N N . ARG A 1 223 ? -15.320 17.957 21.080 1.00 74.25 223 ARG A N 1
ATOM 1775 C CA . ARG A 1 223 ? -15.884 18.764 22.171 1.00 74.25 223 ARG A CA 1
ATOM 1776 C C . ARG A 1 223 ? -14.863 18.882 23.297 1.00 74.25 223 ARG A C 1
ATOM 1778 O O . ARG A 1 223 ? -14.393 17.862 23.805 1.00 74.25 223 ARG A O 1
ATOM 1785 N N . LYS A 1 224 ? -14.593 20.116 23.735 1.00 67.12 224 LYS A N 1
ATOM 1786 C CA . LYS A 1 224 ? -13.733 20.389 24.897 1.00 67.12 224 LYS A CA 1
ATOM 1787 C C . LYS A 1 224 ? -14.207 19.590 26.121 1.00 67.12 224 LYS A C 1
ATOM 1789 O O . LYS A 1 224 ? -15.406 19.487 26.373 1.00 67.12 224 LYS A O 1
ATOM 1794 N N . GLY A 1 225 ? -13.257 19.012 26.858 1.00 68.75 225 GLY A N 1
ATOM 1795 C CA . GLY A 1 225 ? -13.514 18.264 28.097 1.00 68.75 225 GLY A CA 1
ATOM 1796 C C . GLY A 1 225 ? -13.918 16.792 27.930 1.00 68.75 225 GLY A C 1
ATOM 1797 O O . GLY A 1 225 ? -14.287 16.159 28.913 1.00 68.75 225 GLY A O 1
ATOM 1798 N N . LYS A 1 226 ? -13.866 16.223 26.716 1.00 72.94 226 LYS A N 1
ATOM 1799 C CA . LYS A 1 226 ? -14.174 14.797 26.465 1.00 72.94 226 LYS A CA 1
ATOM 1800 C C . LYS A 1 226 ? -12.943 13.881 26.364 1.00 72.94 226 LYS A C 1
ATOM 1802 O O . LYS A 1 226 ? -13.101 12.704 26.058 1.00 72.94 226 LYS A O 1
ATOM 1807 N N . GLY A 1 227 ? -11.757 14.405 26.675 1.00 84.50 227 GLY A N 1
ATOM 1808 C CA . GLY A 1 227 ? -10.505 13.646 26.726 1.00 84.50 227 GLY A CA 1
ATOM 1809 C C . GLY A 1 227 ? -9.982 13.206 25.356 1.00 84.50 227 GLY A C 1
ATOM 1810 O O . GLY A 1 227 ? -10.346 13.774 24.320 1.00 84.50 227 GLY A O 1
ATOM 1811 N N . MET A 1 228 ? -9.110 12.197 25.388 1.00 91.81 228 MET A N 1
ATOM 1812 C CA . MET A 1 228 ? -8.538 11.549 24.206 1.00 91.81 228 MET A CA 1
ATOM 1813 C C . MET A 1 228 ? -9.356 10.311 23.821 1.00 91.81 228 MET A C 1
ATOM 1815 O O . MET A 1 228 ? -9.922 9.636 24.683 1.00 91.81 228 MET A O 1
ATOM 1819 N N . LEU A 1 229 ? -9.442 10.036 22.522 1.00 93.25 229 LEU A N 1
ATOM 1820 C CA . LEU A 1 229 ? -10.261 8.985 21.921 1.00 93.25 229 LEU A CA 1
ATOM 1821 C C . LEU A 1 229 ? -9.452 8.204 20.880 1.00 93.25 229 LEU A C 1
ATOM 1823 O O . LEU A 1 229 ? -8.463 8.707 20.354 1.00 93.25 229 LEU A O 1
ATOM 1827 N N . PHE A 1 230 ? -9.918 7.008 20.537 1.00 95.00 230 PHE A N 1
ATOM 1828 C CA . PHE A 1 230 ? -9.501 6.330 19.311 1.00 95.00 230 PHE A CA 1
ATOM 1829 C C . PHE A 1 230 ? -10.291 6.861 18.108 1.00 95.00 230 PHE A C 1
ATOM 1831 O O . PHE A 1 230 ? -11.463 7.221 18.298 1.00 95.00 230 PHE A O 1
ATOM 1838 N N . PRO A 1 231 ? -9.681 6.917 16.908 1.00 95.06 231 PRO A N 1
ATOM 1839 C CA . PRO A 1 231 ? -10.373 7.331 15.698 1.00 95.06 231 PRO A CA 1
ATOM 1840 C C . PRO A 1 231 ? -11.501 6.356 15.354 1.00 95.06 231 PRO A C 1
ATOM 1842 O O . PRO A 1 231 ? -11.281 5.141 15.310 1.00 95.06 231 PRO A O 1
ATOM 1845 N N . LYS A 1 232 ? -12.716 6.881 15.175 1.00 92.75 232 LYS A N 1
ATOM 1846 C CA . LYS A 1 232 ? -13.914 6.077 14.895 1.00 92.75 232 LYS A CA 1
ATOM 1847 C C . LYS A 1 232 ? -15.097 6.929 14.423 1.00 92.75 232 LYS A C 1
ATOM 1849 O O . LYS A 1 232 ? -15.360 8.002 14.975 1.00 92.75 232 LYS A O 1
ATOM 1854 N N . GLY A 1 233 ? -15.960 6.329 13.611 1.00 89.69 233 GLY A N 1
ATOM 1855 C CA . GLY A 1 233 ? -17.202 6.957 13.169 1.00 89.69 233 GLY A CA 1
ATOM 1856 C C . GLY A 1 233 ? -18.179 5.986 12.524 1.00 89.69 233 GLY A C 1
ATOM 1857 O O . GLY A 1 233 ? -18.239 4.819 12.898 1.00 89.69 233 GLY A O 1
ATOM 1858 N N . GLY A 1 234 ? -19.080 6.502 11.689 1.00 88.31 234 GLY A N 1
ATOM 1859 C CA . GLY A 1 234 ? -20.233 5.720 11.227 1.00 88.31 234 GLY A CA 1
ATOM 1860 C C . GLY A 1 234 ? -19.825 4.678 10.202 1.00 88.31 234 GLY A C 1
ATOM 1861 O O . GLY A 1 234 ? -19.072 5.008 9.299 1.00 88.31 234 GLY A O 1
ATOM 1862 N N . TRP A 1 235 ? -20.366 3.465 10.315 1.00 86.81 235 TRP A N 1
ATOM 1863 C CA . TRP A 1 235 ? -20.240 2.467 9.256 1.00 86.81 235 TRP A CA 1
ATOM 1864 C C . TRP A 1 235 ? -21.337 2.670 8.209 1.00 86.81 235 TRP A C 1
ATOM 1866 O O . TRP A 1 235 ? -22.528 2.607 8.541 1.00 86.81 235 TRP A O 1
ATOM 1876 N N . GLU A 1 236 ? -20.942 2.931 6.964 1.00 82.31 236 GLU A N 1
ATOM 1877 C CA . GLU A 1 236 ? -21.863 3.172 5.853 1.00 82.31 236 GLU A CA 1
ATOM 1878 C C . GLU A 1 236 ? -22.212 1.886 5.070 1.00 82.31 236 GLU A C 1
ATOM 1880 O O . GLU A 1 236 ? -21.627 0.813 5.252 1.00 82.31 236 GLU A O 1
ATOM 1885 N N . SER A 1 237 ? -23.272 1.927 4.259 1.00 78.44 237 SER A N 1
ATOM 1886 C CA . SER A 1 237 ? -23.777 0.760 3.523 1.00 78.44 237 SER A CA 1
ATOM 1887 C C . SER A 1 237 ? -22.916 0.364 2.322 1.00 78.44 237 SER A C 1
ATOM 1889 O O . SER A 1 237 ? -22.912 -0.810 1.960 1.00 78.44 237 SER A O 1
ATOM 1891 N N . ASP A 1 238 ? -22.204 1.323 1.735 1.00 76.50 238 ASP A N 1
ATOM 1892 C CA . ASP A 1 238 ? -21.364 1.213 0.534 1.00 76.50 238 ASP A CA 1
ATOM 1893 C C . ASP A 1 238 ? -19.924 0.750 0.816 1.00 76.50 238 ASP A C 1
ATOM 1895 O O . ASP A 1 238 ? -19.144 0.583 -0.115 1.00 76.50 238 ASP A O 1
ATOM 1899 N N . GLU A 1 239 ? -19.578 0.513 2.082 1.00 76.69 239 GLU A N 1
ATOM 1900 C CA . GLU A 1 239 ? -18.240 0.109 2.519 1.00 76.69 239 GLU A CA 1
ATOM 1901 C C . GLU A 1 239 ? -18.285 -1.129 3.434 1.00 76.69 239 GLU A C 1
ATOM 1903 O O . GLU A 1 239 ? -19.252 -1.400 4.161 1.00 76.69 239 GLU A O 1
ATOM 1908 N N . SER A 1 240 ? -17.209 -1.909 3.420 1.00 83.12 240 SER A N 1
ATOM 1909 C CA . SER A 1 240 ? -16.946 -2.957 4.401 1.00 83.12 240 SER A CA 1
ATOM 1910 C C . SER A 1 240 ? -16.566 -2.366 5.760 1.00 83.12 240 SER A C 1
ATOM 1912 O O . SER A 1 240 ? -16.166 -1.212 5.895 1.00 83.12 240 SER A O 1
ATOM 1914 N N . VAL A 1 241 ? -16.651 -3.192 6.802 1.00 82.19 241 VAL A N 1
ATOM 1915 C CA . VAL A 1 241 ? -16.332 -2.781 8.178 1.00 82.19 241 VAL A CA 1
ATOM 1916 C C . VAL A 1 241 ? -14.878 -2.302 8.329 1.00 82.19 241 VAL A C 1
ATOM 1918 O O . VAL A 1 241 ? -14.611 -1.355 9.066 1.00 82.19 241 VAL A O 1
ATOM 1921 N N . LYS A 1 242 ? -13.935 -2.927 7.608 1.00 84.50 242 LYS A N 1
ATOM 1922 C CA . LYS A 1 242 ? -12.514 -2.553 7.632 1.00 84.50 242 LYS A CA 1
ATOM 1923 C C . LYS A 1 242 ? -12.240 -1.298 6.807 1.00 84.50 242 LYS A C 1
ATOM 1925 O O . LYS A 1 242 ? -11.449 -0.470 7.243 1.00 84.50 242 LYS A O 1
ATOM 1930 N N . GLU A 1 243 ? -12.910 -1.145 5.663 1.00 81.69 243 GLU A N 1
ATOM 1931 C CA . GLU A 1 243 ? -12.878 0.085 4.856 1.00 81.69 243 GLU A CA 1
ATOM 1932 C C . GLU A 1 243 ? -13.316 1.291 5.672 1.00 81.69 243 GLU A C 1
ATOM 1934 O O . GLU A 1 243 ? -12.596 2.283 5.751 1.00 81.69 243 GLU A O 1
ATOM 1939 N N . ALA A 1 244 ? -14.442 1.147 6.360 1.00 87.31 244 ALA A N 1
ATOM 1940 C CA . ALA A 1 244 ? -14.978 2.158 7.245 1.00 87.31 244 ALA A CA 1
ATOM 1941 C C . ALA A 1 244 ? -13.998 2.502 8.384 1.00 87.31 244 ALA A C 1
ATOM 1943 O O . ALA A 1 244 ? -13.690 3.669 8.613 1.00 87.31 244 ALA A O 1
ATOM 1944 N N . ALA A 1 245 ? -13.429 1.498 9.063 1.00 91.75 245 ALA A N 1
ATOM 1945 C CA . ALA A 1 245 ? -12.461 1.721 10.141 1.00 91.75 245 ALA A CA 1
ATOM 1946 C C . ALA A 1 245 ? -11.179 2.432 9.654 1.00 91.75 245 ALA A C 1
ATOM 1948 O O . ALA A 1 245 ? -10.634 3.310 10.336 1.00 91.75 245 ALA A O 1
ATOM 1949 N N . LEU A 1 246 ? -10.714 2.087 8.451 1.00 89.50 246 LEU A N 1
ATOM 1950 C CA . LEU A 1 246 ? -9.567 2.720 7.815 1.00 89.50 246 LEU A CA 1
ATOM 1951 C C . LEU A 1 246 ? -9.859 4.165 7.400 1.00 89.50 246 LEU A C 1
ATOM 1953 O O . LEU A 1 246 ? -9.054 5.051 7.688 1.00 89.50 246 LEU A O 1
ATOM 1957 N N . ARG A 1 247 ? -11.010 4.410 6.761 1.00 91.69 247 ARG A N 1
ATOM 1958 C CA . ARG A 1 247 ? -11.469 5.751 6.384 1.00 91.69 247 ARG A CA 1
ATOM 1959 C C . ARG A 1 247 ? -11.509 6.665 7.603 1.00 91.69 247 ARG A C 1
ATOM 1961 O O . ARG A 1 247 ? -10.906 7.729 7.570 1.00 91.69 247 ARG A O 1
ATOM 1968 N N . GLU A 1 248 ? -12.123 6.224 8.698 1.00 93.50 248 GLU A N 1
ATOM 1969 C CA . GLU A 1 248 ? -12.210 6.997 9.946 1.00 93.50 248 GLU A CA 1
ATOM 1970 C C . GLU A 1 248 ? -10.822 7.291 10.549 1.00 93.50 248 GLU A C 1
ATOM 1972 O O . GLU A 1 248 ? -10.561 8.388 11.044 1.00 93.50 248 GLU A O 1
ATOM 1977 N N . SER A 1 249 ? -9.884 6.342 10.457 1.00 95.31 249 SER A N 1
ATOM 1978 C CA . SER A 1 249 ? -8.490 6.544 10.889 1.00 95.31 249 SER A CA 1
ATOM 1979 C C . SER A 1 249 ? -7.757 7.586 10.044 1.00 95.31 249 SER A C 1
ATOM 1981 O O . SER A 1 249 ? -6.981 8.394 10.563 1.00 95.31 249 SER A O 1
ATOM 1983 N N . LEU A 1 250 ? -8.032 7.612 8.744 1.00 90.38 250 LEU A N 1
ATOM 1984 C CA . LEU A 1 250 ? -7.468 8.584 7.822 1.00 90.38 250 LEU A CA 1
ATOM 1985 C C . LEU A 1 250 ? -8.092 9.976 8.021 1.00 90.38 250 LEU A C 1
ATOM 1987 O O . LEU A 1 250 ? -7.367 10.965 8.108 1.00 90.38 250 LEU A O 1
ATOM 1991 N N . GLU A 1 251 ? -9.416 10.056 8.159 1.00 88.81 251 GLU A N 1
ATOM 1992 C CA . GLU A 1 251 ? -10.164 11.305 8.339 1.00 88.81 251 GLU A CA 1
ATOM 1993 C C . GLU A 1 251 ? -9.851 11.982 9.673 1.00 88.81 251 GLU A C 1
ATOM 1995 O O . GLU A 1 251 ? -9.530 13.173 9.690 1.00 88.81 251 GLU A O 1
ATOM 2000 N N . GLU A 1 252 ? -9.909 11.239 10.784 1.00 94.19 252 GLU A N 1
ATOM 2001 C CA . GLU A 1 252 ? -9.772 11.816 12.124 1.00 94.19 252 GLU A CA 1
ATOM 2002 C C . GLU A 1 252 ? -8.306 11.951 12.576 1.00 94.19 252 GLU A C 1
ATOM 2004 O O . GLU A 1 252 ? -7.973 12.872 13.332 1.00 94.19 252 GLU A O 1
ATOM 2009 N N . ALA A 1 253 ? -7.419 11.056 12.123 1.00 94.75 253 ALA A N 1
ATOM 2010 C CA . ALA A 1 253 ? -6.031 10.975 12.590 1.00 94.75 253 ALA A CA 1
ATOM 2011 C C . ALA A 1 253 ? -4.964 11.091 11.487 1.00 94.75 253 ALA A C 1
ATOM 2013 O O . ALA A 1 253 ? -3.786 11.290 11.804 1.00 94.75 253 ALA A O 1
ATOM 2014 N N . GLY A 1 254 ? -5.325 10.993 10.207 1.00 92.75 254 GLY A N 1
ATOM 2015 C CA . GLY A 1 254 ? -4.358 11.037 9.111 1.00 92.75 254 GLY A CA 1
ATOM 2016 C C . GLY A 1 254 ? -3.357 9.885 9.149 1.00 92.75 254 GLY A C 1
ATOM 2017 O O . GLY A 1 254 ? -2.187 10.103 8.836 1.00 92.75 254 GLY A O 1
ATOM 2018 N N . VAL A 1 255 ? -3.779 8.699 9.594 1.00 93.50 255 VAL A N 1
ATOM 2019 C CA . VAL A 1 255 ? -2.940 7.491 9.620 1.00 93.50 255 VAL A CA 1
ATOM 2020 C C . VAL A 1 255 ? -3.550 6.384 8.780 1.00 93.50 255 VAL A C 1
ATOM 2022 O O . VAL A 1 255 ? -4.770 6.242 8.702 1.00 93.50 255 VAL A O 1
ATOM 2025 N N . PHE A 1 256 ? -2.676 5.596 8.170 1.00 88.62 256 PHE A N 1
ATOM 2026 C CA . PHE A 1 256 ? -3.026 4.472 7.320 1.00 88.62 256 PHE A CA 1
ATOM 2027 C C . PHE A 1 256 ? -2.068 3.290 7.577 1.00 88.62 256 PHE A C 1
ATOM 2029 O O . PHE A 1 256 ? -0.927 3.477 8.007 1.00 88.62 256 PHE A O 1
ATOM 2036 N N . GLY A 1 257 ? -2.537 2.071 7.314 1.00 88.19 257 GLY A N 1
ATOM 2037 C CA . GLY A 1 257 ? -1.740 0.851 7.370 1.00 88.19 257 GLY A CA 1
ATOM 2038 C C . GLY A 1 257 ? -2.610 -0.404 7.352 1.00 88.19 257 GLY A C 1
ATOM 2039 O O . GLY A 1 257 ? -3.740 -0.383 6.853 1.00 88.19 257 GLY A O 1
ATOM 2040 N N . THR A 1 258 ? -2.102 -1.488 7.929 1.00 87.19 258 THR A N 1
ATOM 2041 C CA . THR A 1 258 ? -2.768 -2.794 7.917 1.00 87.19 258 THR A CA 1
ATOM 2042 C C . THR A 1 258 ? -3.816 -2.912 9.033 1.00 87.19 258 THR A C 1
ATOM 2044 O O . THR A 1 258 ? -3.488 -2.888 10.220 1.00 87.19 258 THR A O 1
ATOM 2047 N N . VAL A 1 259 ? -5.094 -3.070 8.654 1.00 87.62 259 VAL A N 1
ATOM 2048 C CA . VAL A 1 259 ? -6.211 -3.339 9.583 1.00 87.62 259 VAL A CA 1
ATOM 2049 C C . VAL A 1 259 ? -6.303 -4.838 9.879 1.00 87.62 259 VAL A C 1
ATOM 2051 O O . VAL A 1 259 ? -6.667 -5.647 9.013 1.00 87.62 259 VAL A O 1
ATOM 2054 N N . GLU A 1 260 ? -6.040 -5.217 11.125 1.00 88.31 260 GLU A N 1
ATOM 2055 C CA . GLU A 1 260 ? -6.032 -6.616 11.559 1.00 88.31 260 GLU A CA 1
ATOM 2056 C C . GLU A 1 260 ? -7.447 -7.184 11.794 1.00 88.31 260 GLU A C 1
ATOM 2058 O O . GLU A 1 260 ? -8.461 -6.631 11.357 1.00 88.31 260 GLU A O 1
ATOM 2063 N N . GLY A 1 261 ? -7.546 -8.357 12.426 1.00 84.44 261 GLY A N 1
ATOM 2064 C CA . GLY A 1 261 ? -8.825 -8.922 12.860 1.00 84.44 261 GLY A CA 1
ATOM 2065 C C . GLY A 1 261 ? -9.494 -8.067 13.941 1.00 84.44 261 GLY A C 1
ATOM 2066 O O . GLY A 1 261 ? -8.815 -7.386 14.708 1.00 84.44 261 GLY A O 1
ATOM 2067 N N . VAL A 1 262 ? -10.827 -8.124 14.033 1.00 90.62 262 VAL A N 1
ATOM 2068 C CA . VAL A 1 262 ? -11.596 -7.378 15.047 1.00 90.62 262 VAL A CA 1
ATOM 2069 C C . VAL A 1 262 ? -11.016 -7.603 16.447 1.00 90.62 262 VAL A C 1
ATOM 2071 O O . VAL A 1 262 ? -10.674 -8.728 16.825 1.00 90.62 262 VAL A O 1
ATOM 2074 N N . LEU A 1 263 ? -10.813 -6.523 17.199 1.00 90.00 263 LEU A N 1
ATOM 2075 C CA . LEU A 1 263 ? -10.303 -6.593 18.568 1.00 90.00 263 LEU A CA 1
ATOM 2076 C C . LEU A 1 263 ? -11.426 -6.898 19.553 1.00 90.00 263 LEU A C 1
ATOM 2078 O O . LEU A 1 263 ? -11.254 -7.709 20.455 1.00 90.00 263 LE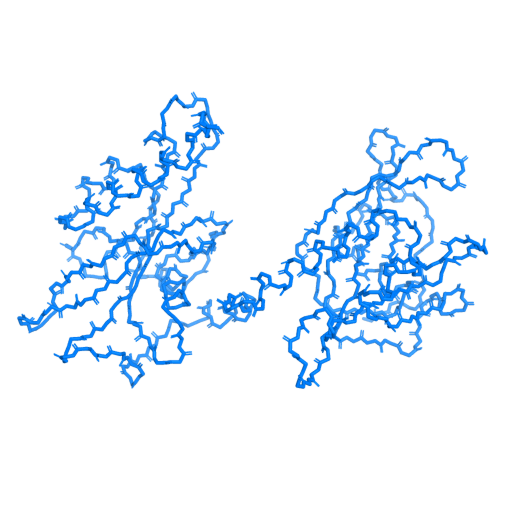U A O 1
ATOM 2082 N N . GLY A 1 264 ? -12.576 -6.271 19.333 1.00 89.75 264 GLY A N 1
ATOM 2083 C CA . GLY A 1 264 ? -13.783 -6.471 20.114 1.00 89.75 264 GLY A CA 1
ATOM 2084 C C . GLY A 1 264 ? -14.902 -5.538 19.666 1.00 89.75 264 GLY A C 1
ATOM 2085 O O . GLY A 1 264 ? -14.720 -4.689 18.783 1.00 89.75 264 GLY A O 1
ATOM 2086 N N . THR A 1 265 ? -16.049 -5.703 20.314 1.00 88.62 265 THR A N 1
ATOM 2087 C CA . THR A 1 265 ? -17.251 -4.897 20.111 1.00 88.62 265 THR A CA 1
ATOM 2088 C C . THR A 1 265 ? -17.653 -4.280 21.442 1.00 88.62 265 THR A C 1
ATOM 2090 O O . THR A 1 265 ? -17.737 -4.982 22.448 1.00 88.62 265 THR A O 1
ATOM 2093 N N . TRP A 1 266 ? -17.926 -2.977 21.451 1.00 88.00 266 TRP A N 1
ATOM 2094 C CA . TRP A 1 266 ? -18.317 -2.242 22.653 1.00 88.00 266 TRP A CA 1
ATOM 2095 C C . TRP A 1 266 ? -19.536 -1.361 22.411 1.00 88.00 266 TRP A C 1
ATOM 2097 O O . TRP A 1 266 ? -19.789 -0.901 21.299 1.00 88.00 266 TRP A O 1
ATOM 2107 N N . CYS A 1 267 ? -20.260 -1.075 23.493 1.00 78.94 267 CYS A N 1
ATOM 2108 C CA . CYS A 1 267 ? -21.401 -0.169 23.487 1.00 78.94 267 CYS A CA 1
ATOM 2109 C C . CYS A 1 267 ? -20.990 1.239 23.961 1.00 78.94 267 CYS A C 1
ATOM 2111 O O . CYS A 1 267 ? -20.579 1.433 25.105 1.00 78.94 267 CYS A O 1
ATOM 2113 N N . PHE A 1 268 ? -21.142 2.251 23.107 1.00 71.44 268 PHE A N 1
ATOM 2114 C CA . PHE A 1 268 ? -20.840 3.656 23.390 1.00 71.44 268 PHE A CA 1
ATOM 2115 C C . PHE A 1 268 ? -22.119 4.439 23.691 1.00 71.44 268 PHE A C 1
ATOM 2117 O O . PHE A 1 268 ? -23.085 4.365 22.943 1.00 71.44 268 PHE A O 1
ATOM 2124 N N . LYS A 1 269 ? -22.137 5.273 24.733 1.00 65.06 269 LYS A N 1
ATOM 2125 C CA . LYS A 1 269 ? -23.315 6.109 25.024 1.00 65.06 269 LYS A CA 1
ATOM 2126 C C . LYS A 1 269 ? -23.505 7.209 23.963 1.00 65.06 269 LYS A C 1
ATOM 2128 O O . LYS A 1 269 ? -22.537 7.885 23.595 1.00 65.06 269 LYS A O 1
ATOM 2133 N N . SER A 1 270 ? -24.738 7.419 23.486 1.00 58.75 270 SER A N 1
ATOM 2134 C CA . SER A 1 270 ? -25.032 8.433 22.464 1.00 58.75 270 SER A CA 1
ATOM 2135 C C . SER A 1 270 ? -24.896 9.882 22.962 1.00 58.75 270 SER A C 1
ATOM 2137 O O . SER A 1 270 ? -24.953 10.166 24.156 1.00 58.75 270 SER A O 1
ATOM 2139 N N . LYS A 1 271 ? -24.722 10.832 22.025 1.00 55.94 271 LYS A N 1
ATOM 2140 C CA . LYS A 1 271 ? -24.546 12.276 22.298 1.00 55.94 271 LYS A CA 1
ATOM 2141 C C . LYS A 1 271 ? -25.861 13.022 22.628 1.00 55.94 271 LYS A C 1
ATOM 2143 O O . LYS A 1 271 ? -25.790 14.242 22.774 1.00 55.94 271 LYS A O 1
ATOM 2148 N N . GLY A 1 272 ? -27.016 12.351 22.733 1.00 51.09 272 GLY A N 1
ATOM 2149 C CA . GLY A 1 272 ? -28.301 13.047 22.937 1.00 51.09 272 GLY A CA 1
ATOM 2150 C C . GLY A 1 272 ? -29.529 12.216 23.335 1.00 51.09 272 GLY A C 1
ATOM 2151 O O . GLY A 1 272 ? -30.486 12.809 23.807 1.00 51.09 272 GLY A O 1
ATOM 2152 N N . ASN A 1 273 ? -29.501 10.887 23.213 1.00 50.59 273 ASN A N 1
ATOM 2153 C CA . ASN A 1 273 ? -30.529 9.976 23.741 1.00 50.59 273 ASN A CA 1
ATOM 2154 C C . ASN A 1 273 ? -29.881 8.942 24.678 1.00 50.59 273 ASN A C 1
ATOM 2156 O O . ASN A 1 273 ? -28.689 8.657 24.538 1.00 50.59 273 ASN A O 1
ATOM 2160 N N . ASP A 1 274 ? -30.668 8.292 25.541 1.00 53.53 274 ASP A N 1
ATOM 2161 C CA . ASP A 1 274 ? -30.257 7.108 26.329 1.00 53.53 274 ASP A CA 1
ATOM 2162 C C . ASP A 1 274 ? -29.924 5.863 25.473 1.00 53.53 274 ASP A C 1
ATOM 2164 O O . ASP A 1 274 ? -29.741 4.763 25.984 1.00 53.53 274 ASP A O 1
ATOM 2168 N N . GLY A 1 275 ? -29.802 6.027 24.153 1.00 58.12 275 GLY A N 1
ATOM 2169 C CA . GLY A 1 275 ? -29.334 4.989 23.247 1.00 58.12 275 GLY A CA 1
ATOM 2170 C C . GLY A 1 275 ? -27.836 4.708 23.389 1.00 58.12 275 GLY A C 1
ATOM 2171 O O . GLY A 1 275 ? -27.024 5.599 23.670 1.00 58.12 275 GLY A O 1
ATOM 2172 N N . TYR A 1 276 ? -27.478 3.458 23.125 1.00 65.81 276 TYR A N 1
ATOM 2173 C CA . TYR A 1 276 ? -26.106 3.004 22.951 1.00 65.81 276 TYR A CA 1
ATOM 2174 C C . TYR A 1 276 ? -25.817 2.856 21.451 1.00 65.81 276 TYR A C 1
ATOM 2176 O O . TYR A 1 276 ? -26.722 2.628 20.653 1.00 65.81 276 TYR A O 1
ATOM 2184 N N . TYR A 1 277 ? -24.566 3.060 21.059 1.00 71.50 277 TYR A N 1
ATOM 2185 C CA . TYR A 1 277 ? -24.033 2.679 19.760 1.00 71.50 277 TYR A CA 1
ATOM 2186 C C . TYR A 1 277 ? -23.237 1.411 19.966 1.00 71.50 277 TYR A C 1
ATOM 2188 O O . TYR A 1 277 ? -22.369 1.390 20.830 1.00 71.50 277 TYR A O 1
ATOM 2196 N N . GLU A 1 278 ? -23.477 0.391 19.172 1.00 80.06 278 GLU A N 1
ATOM 2197 C CA . GLU A 1 278 ? -22.540 -0.715 19.078 1.00 80.06 278 GLU A CA 1
ATOM 2198 C C . GLU A 1 278 ? -21.408 -0.300 18.142 1.00 80.06 278 GLU A C 1
ATOM 2200 O O . GLU A 1 278 ? -21.642 0.313 17.093 1.00 80.06 278 GLU A O 1
ATOM 2205 N N . GLY A 1 279 ? -20.172 -0.613 18.506 1.00 85.56 279 GLY A N 1
ATOM 2206 C CA . GLY A 1 279 ? -19.112 -0.476 17.536 1.00 85.56 279 GLY A CA 1
ATOM 2207 C C . GLY A 1 279 ? -17.893 -1.333 17.757 1.00 85.56 279 GLY A C 1
ATOM 2208 O O . GLY A 1 279 ? -17.555 -1.741 18.868 1.00 85.56 279 GLY A O 1
ATOM 2209 N N . GLN A 1 280 ? -17.271 -1.611 16.622 1.00 91.69 280 GLN A N 1
ATOM 2210 C CA . GLN A 1 280 ? -16.183 -2.557 16.471 1.00 91.69 280 GLN A CA 1
ATOM 2211 C C . GLN A 1 280 ? -14.871 -1.791 16.368 1.00 91.69 280 GLN A C 1
ATOM 2213 O O . GLN A 1 280 ? -14.759 -0.855 15.573 1.00 91.69 280 GLN A O 1
ATOM 2218 N N . MET A 1 281 ? -13.882 -2.197 17.162 1.00 95.31 281 MET A N 1
ATOM 2219 C CA . MET A 1 281 ? -12.535 -1.639 17.070 1.00 95.31 281 MET A CA 1
ATOM 2220 C C . MET A 1 281 ? -11.578 -2.672 16.498 1.00 95.31 281 MET A C 1
ATOM 2222 O O . MET A 1 281 ? -11.633 -3.849 16.855 1.00 95.31 281 MET A O 1
ATOM 2226 N N . PHE A 1 282 ? -10.678 -2.213 15.639 1.00 95.75 282 PHE A N 1
ATOM 2227 C CA . PHE A 1 282 ? -9.655 -3.034 15.003 1.00 95.75 282 PHE A CA 1
ATOM 2228 C C . PHE A 1 282 ? -8.259 -2.541 15.401 1.00 95.75 282 PHE A C 1
ATOM 2230 O O . PHE A 1 282 ? -8.060 -1.331 15.519 1.00 95.75 282 PHE A O 1
ATOM 2237 N N . PRO A 1 283 ? -7.265 -3.420 15.592 1.00 96.38 283 PRO A N 1
ATOM 2238 C CA . PRO A 1 283 ? -5.873 -2.998 15.584 1.00 96.38 283 PRO A CA 1
ATOM 2239 C C . PRO A 1 283 ? -5.516 -2.481 14.189 1.00 96.38 283 PRO A C 1
ATOM 2241 O O . PRO A 1 283 ? -5.877 -3.099 13.183 1.00 96.38 283 PRO A O 1
ATOM 2244 N N . LEU A 1 284 ? -4.818 -1.350 14.132 1.00 96.44 284 LEU A N 1
ATOM 2245 C CA . LEU A 1 284 ? -4.276 -0.802 12.893 1.00 96.44 284 LEU A CA 1
ATOM 2246 C C . LEU A 1 284 ? -2.767 -0.642 13.052 1.00 96.44 284 LEU A C 1
ATOM 2248 O O . LEU A 1 284 ? -2.318 0.274 13.741 1.00 96.44 284 LEU A O 1
ATOM 2252 N N . LEU A 1 285 ? -1.993 -1.518 12.411 1.00 95.00 285 LEU A N 1
ATOM 2253 C CA . LEU A 1 285 ? -0.546 -1.359 12.331 1.00 95.00 285 LEU A CA 1
ATOM 2254 C C . LEU A 1 285 ? -0.251 -0.201 11.382 1.00 95.00 285 LEU A C 1
ATOM 2256 O O . LEU A 1 285 ? -0.486 -0.311 10.181 1.00 95.00 285 LEU A O 1
ATOM 2260 N N . VAL A 1 286 ? 0.220 0.921 11.922 1.00 94.06 286 VAL A N 1
ATOM 2261 C CA . VAL A 1 286 ? 0.443 2.130 11.126 1.00 94.06 286 VAL A CA 1
ATOM 2262 C C . VAL A 1 286 ? 1.701 1.978 10.279 1.00 94.06 286 VAL A C 1
ATOM 2264 O O . VAL A 1 286 ? 2.802 1.813 10.799 1.00 94.06 286 VAL A O 1
ATOM 2267 N N . GLU A 1 287 ? 1.523 2.104 8.969 1.00 89.75 287 GLU A N 1
ATOM 2268 C CA . GLU A 1 287 ? 2.594 2.088 7.967 1.00 89.75 287 GLU A CA 1
ATOM 2269 C C . GLU A 1 287 ? 2.918 3.505 7.488 1.00 89.75 287 GLU A C 1
ATOM 2271 O O . GLU A 1 287 ? 4.058 3.808 7.139 1.00 89.75 287 GLU A O 1
ATOM 2276 N N . GLU A 1 288 ? 1.922 4.396 7.505 1.00 87.00 288 GLU A N 1
ATOM 2277 C CA . GLU A 1 288 ? 2.050 5.764 7.023 1.00 87.00 288 GLU A CA 1
ATOM 2278 C C . GLU A 1 288 ? 1.260 6.749 7.889 1.00 87.00 288 GLU A C 1
ATOM 2280 O O . GLU A 1 288 ? 0.127 6.498 8.310 1.00 87.00 288 GLU A O 1
ATOM 2285 N N . GLN A 1 289 ? 1.857 7.917 8.118 1.00 91.50 289 GLN A N 1
ATOM 2286 C CA . GLN A 1 289 ? 1.231 9.050 8.786 1.00 91.50 289 GLN A CA 1
ATOM 2287 C C . GLN A 1 289 ? 1.328 10.279 7.878 1.00 91.50 289 GLN A C 1
ATOM 2289 O O . GLN A 1 289 ? 2.425 10.739 7.577 1.00 91.50 289 GLN A O 1
ATOM 2294 N N . LEU A 1 290 ? 0.184 10.844 7.495 1.00 83.62 290 LEU A N 1
ATOM 2295 C CA . LEU A 1 290 ? 0.103 11.992 6.593 1.00 83.62 290 LEU A CA 1
ATOM 2296 C C . LEU A 1 290 ? 0.334 13.314 7.320 1.00 83.62 290 LEU A C 1
ATOM 2298 O O . LEU A 1 290 ? -0.193 13.526 8.413 1.00 83.62 290 LEU A O 1
ATOM 2302 N N . ASP A 1 291 ? 1.027 14.257 6.688 1.00 81.06 291 ASP A N 1
ATOM 2303 C CA . ASP A 1 291 ? 1.202 15.608 7.235 1.00 81.06 291 ASP A CA 1
ATOM 2304 C C . ASP A 1 291 ? -0.079 16.444 7.177 1.00 81.06 291 ASP A C 1
ATOM 2306 O O . ASP A 1 291 ? -0.307 17.290 8.045 1.00 81.06 291 ASP A O 1
ATOM 2310 N N . PHE A 1 292 ? -0.944 16.190 6.196 1.00 78.75 292 PHE A N 1
ATOM 2311 C CA . PHE A 1 292 ? -2.228 16.862 6.009 1.00 78.75 292 PHE A CA 1
ATOM 2312 C C . PHE A 1 292 ? -3.343 15.822 5.941 1.00 78.75 292 PHE A C 1
ATOM 2314 O O . PHE A 1 292 ? -3.207 14.808 5.263 1.00 78.75 292 PHE A O 1
ATOM 2321 N N . TRP A 1 293 ? -4.428 16.062 6.675 1.00 86.38 293 TRP A N 1
ATOM 2322 C CA . TRP A 1 293 ? -5.578 15.164 6.745 1.00 86.38 293 TRP A CA 1
ATOM 2323 C C . TRP A 1 293 ? -6.862 15.959 7.034 1.00 86.38 293 TRP A C 1
ATOM 2325 O O . TRP A 1 293 ? -6.764 17.088 7.537 1.00 86.38 293 TRP A O 1
ATOM 2335 N N . PRO A 1 294 ? -8.050 15.398 6.748 1.00 81.56 294 PRO A N 1
ATOM 2336 C CA . PRO A 1 294 ? -9.316 16.131 6.774 1.00 81.56 294 PRO A CA 1
ATOM 2337 C C . PRO A 1 294 ? -9.603 16.851 8.085 1.00 81.56 294 PRO A C 1
ATOM 2339 O O . PRO A 1 294 ? -9.824 18.059 8.086 1.00 81.56 294 PRO A O 1
ATOM 2342 N N . GLU A 1 295 ? -9.536 16.156 9.222 1.00 86.44 295 GLU A N 1
ATOM 2343 C CA . GLU A 1 295 ? -9.876 16.752 10.516 1.00 86.44 295 GLU A CA 1
ATOM 2344 C C . GLU A 1 295 ? -8.699 17.460 11.213 1.00 86.44 295 GLU A C 1
ATOM 2346 O O . GLU A 1 295 ? -8.826 17.845 12.376 1.00 86.44 295 GLU A O 1
ATOM 2351 N N . LYS A 1 296 ? -7.560 17.702 10.542 1.00 84.69 296 LYS A N 1
ATOM 2352 C CA . LYS A 1 296 ? -6.345 18.291 11.159 1.00 84.69 296 LYS A CA 1
ATOM 2353 C C . LYS A 1 296 ? -6.588 19.568 11.960 1.00 84.69 296 LYS A C 1
ATOM 2355 O O . LYS A 1 296 ? -5.921 19.838 12.955 1.00 84.69 296 LYS A O 1
ATOM 2360 N N . HIS A 1 297 ? -7.531 20.377 11.503 1.00 85.88 297 HIS A N 1
ATOM 2361 C CA . HIS A 1 297 ? -7.853 21.671 12.089 1.00 85.88 297 HIS A CA 1
ATOM 2362 C C . HIS A 1 297 ? -8.784 21.571 13.313 1.00 85.88 297 HIS A C 1
ATOM 2364 O O . HIS A 1 297 ? -8.888 22.531 14.073 1.00 85.88 297 HIS A O 1
ATOM 2370 N N . ILE A 1 298 ? -9.426 20.418 13.542 1.00 87.69 298 ILE A N 1
ATOM 2371 C CA . ILE A 1 298 ? -10.347 20.177 14.671 1.00 87.69 298 ILE A CA 1
ATOM 2372 C C . ILE A 1 298 ? -9.916 19.020 15.586 1.00 87.69 298 ILE A C 1
ATOM 2374 O O . ILE A 1 298 ? -10.441 18.884 16.695 1.00 87.69 298 ILE A O 1
ATOM 2378 N N . ARG A 1 299 ? -8.951 18.203 15.157 1.00 89.31 299 ARG A N 1
ATOM 2379 C CA . ARG A 1 299 ? -8.378 17.085 15.910 1.00 89.31 299 ARG A CA 1
ATOM 2380 C C . ARG A 1 299 ? -6.875 17.251 16.044 1.00 89.31 299 ARG A C 1
ATOM 2382 O O . ARG A 1 299 ? -6.176 17.529 15.077 1.00 89.31 299 ARG A O 1
ATOM 2389 N N . GLN A 1 300 ? -6.374 16.994 17.243 1.00 91.12 300 GLN A N 1
ATOM 2390 C CA . GLN A 1 300 ? -4.956 16.780 17.496 1.00 91.12 300 GLN A CA 1
ATOM 2391 C C . GLN A 1 300 ? -4.714 15.286 17.659 1.00 91.12 300 GLN A C 1
ATOM 2393 O O . GLN A 1 300 ? -5.416 14.649 18.443 1.00 91.12 300 GLN A O 1
ATOM 2398 N N . ARG A 1 301 ? -3.727 14.739 16.949 1.00 94.88 301 ARG A N 1
ATOM 2399 C CA . ARG A 1 301 ? -3.278 13.351 17.114 1.00 94.88 301 ARG A CA 1
ATOM 2400 C C . ARG A 1 301 ? -2.021 13.304 17.974 1.00 94.88 301 ARG A C 1
ATOM 2402 O O . ARG A 1 301 ? -1.146 14.157 17.829 1.00 94.88 301 ARG A O 1
ATOM 2409 N N . VAL A 1 302 ? -1.922 12.310 18.847 1.00 95.81 302 VAL A N 1
ATOM 2410 C CA . VAL A 1 302 ? -0.788 12.135 19.758 1.00 95.81 302 VAL A CA 1
ATOM 2411 C C . VAL A 1 302 ? -0.439 10.655 19.844 1.00 95.81 302 VAL A C 1
ATOM 2413 O O . VAL A 1 302 ? -1.305 9.832 20.135 1.00 95.81 302 VAL A O 1
ATOM 2416 N N . TRP A 1 303 ? 0.835 10.336 19.619 1.00 96.50 303 TRP A N 1
ATOM 2417 C CA . TRP A 1 303 ? 1.413 9.032 19.939 1.00 96.50 303 TRP A CA 1
ATOM 2418 C C . TRP A 1 303 ? 1.794 8.983 21.414 1.00 96.50 303 TRP A C 1
ATOM 2420 O O . TRP A 1 303 ? 2.391 9.930 21.928 1.00 96.50 303 TRP A O 1
ATOM 2430 N N . MET A 1 304 ? 1.463 7.892 22.093 1.00 94.81 304 MET A N 1
ATOM 2431 C CA . MET A 1 304 ? 1.853 7.677 23.484 1.00 94.81 304 MET A CA 1
ATOM 2432 C C . MET A 1 304 ? 1.951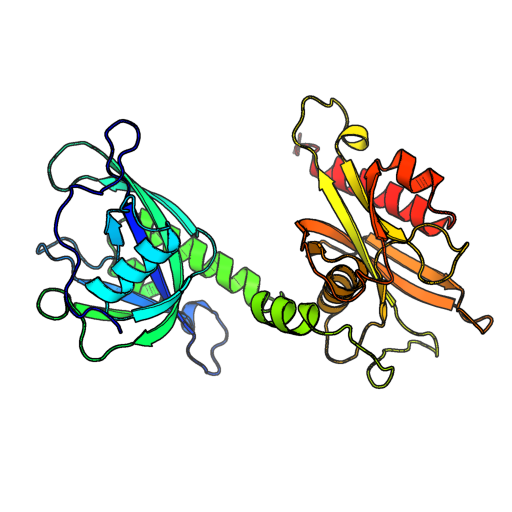 6.190 23.814 1.00 94.81 304 MET A C 1
ATOM 2434 O O . MET A 1 304 ? 1.402 5.351 23.103 1.00 94.81 304 MET A O 1
ATOM 2438 N N . SER A 1 305 ? 2.635 5.869 24.910 1.00 94.25 305 SER A N 1
ATOM 2439 C CA . SER A 1 305 ? 2.693 4.500 25.424 1.00 94.25 305 SER A CA 1
ATOM 2440 C C . SER A 1 305 ? 1.320 4.028 25.907 1.00 94.25 305 SER A C 1
ATOM 2442 O O . SER A 1 305 ? 0.460 4.835 26.282 1.00 94.25 305 SER A O 1
ATOM 2444 N N . VAL A 1 306 ? 1.117 2.710 25.948 1.00 93.00 306 VAL A N 1
ATOM 2445 C CA . VAL A 1 306 ? -0.137 2.119 26.440 1.00 93.00 306 VAL A CA 1
ATOM 2446 C C . VAL A 1 306 ? -0.478 2.551 27.876 1.00 93.00 306 VAL A C 1
ATOM 2448 O O . VAL A 1 306 ? -1.627 2.949 28.102 1.00 93.00 306 VAL A O 1
ATOM 2451 N N . PRO A 1 307 ? 0.462 2.564 28.846 1.00 92.62 307 PRO A N 1
ATOM 2452 C CA . PRO A 1 307 ? 0.175 3.079 30.185 1.00 92.62 307 PRO A CA 1
ATOM 2453 C C . PRO A 1 307 ? -0.316 4.528 30.156 1.00 92.62 307 PRO A C 1
ATOM 2455 O O . PRO A 1 307 ? -1.325 4.854 30.784 1.00 92.62 307 PRO A O 1
ATOM 2458 N N . LYS A 1 308 ? 0.321 5.388 29.348 1.00 93.31 308 LYS A N 1
ATOM 2459 C CA . LYS A 1 308 ? -0.082 6.792 29.246 1.00 93.31 308 LYS A CA 1
ATOM 2460 C C . LYS A 1 308 ? -1.456 6.951 28.600 1.00 93.31 308 LYS A C 1
ATOM 2462 O O . LYS A 1 308 ? -2.260 7.756 29.070 1.00 93.31 308 LYS A O 1
ATOM 2467 N N . ALA A 1 309 ? -1.754 6.154 27.574 1.00 92.94 309 ALA A N 1
ATOM 2468 C CA . ALA A 1 309 ? -3.070 6.119 26.947 1.00 92.94 309 ALA A CA 1
ATOM 2469 C C . ALA A 1 309 ? -4.165 5.755 27.960 1.00 92.94 309 ALA A C 1
ATOM 2471 O O . ALA A 1 309 ? -5.195 6.427 28.013 1.00 92.94 309 ALA A O 1
ATOM 2472 N N . LYS A 1 310 ? -3.928 4.765 28.830 1.00 92.31 310 LYS A N 1
ATOM 2473 C CA . LYS A 1 310 ? -4.875 4.373 29.890 1.00 92.31 310 LYS A CA 1
ATOM 2474 C C . LYS A 1 310 ? -5.123 5.469 30.932 1.00 92.31 310 LYS A C 1
ATOM 2476 O O . LYS A 1 310 ? -6.211 5.508 31.508 1.00 92.31 310 LYS A O 1
ATOM 2481 N N . GLU A 1 311 ? -4.160 6.358 31.178 1.00 91.62 311 GLU A N 1
ATOM 2482 C CA . GLU A 1 311 ? -4.350 7.517 32.064 1.00 91.62 311 GLU A CA 1
ATOM 2483 C C . GLU A 1 311 ? -5.261 8.580 31.435 1.00 91.62 311 GLU A C 1
ATOM 2485 O O . GLU A 1 311 ? -6.151 9.109 32.103 1.00 91.62 311 GLU A O 1
ATOM 2490 N N . VAL A 1 312 ? -5.048 8.898 30.153 1.00 89.56 312 VAL A N 1
ATOM 2491 C CA . VAL A 1 312 ? -5.746 10.007 29.473 1.00 89.56 312 VAL A CA 1
ATOM 2492 C C . VAL A 1 312 ? -7.090 9.606 28.855 1.00 89.56 312 VAL A C 1
ATOM 2494 O O . VAL A 1 312 ? -7.919 10.469 28.555 1.00 89.56 312 VAL A O 1
ATOM 2497 N N . CYS A 1 313 ? -7.326 8.307 28.661 1.00 85.19 313 CYS A N 1
ATOM 2498 C CA . CYS A 1 313 ? -8.585 7.773 28.154 1.00 85.19 313 CYS A CA 1
ATOM 2499 C C . CYS A 1 313 ? -9.550 7.502 29.317 1.00 85.19 313 CYS A C 1
ATOM 2501 O O . CYS A 1 313 ? -9.383 6.566 30.099 1.00 85.19 313 CYS A O 1
ATOM 2503 N N . HIS A 1 314 ? -10.595 8.324 29.431 1.00 83.81 314 HIS A N 1
ATOM 2504 C CA . HIS A 1 314 ? -11.530 8.259 30.561 1.00 83.81 314 HIS A CA 1
ATOM 2505 C C . HIS A 1 314 ? -12.517 7.086 30.500 1.00 83.81 314 HIS A C 1
ATOM 2507 O O . HIS A 1 314 ? -13.118 6.739 31.515 1.00 83.81 314 HIS A O 1
ATOM 2513 N N . TYR A 1 315 ? -12.713 6.483 29.328 1.00 87.19 315 TYR A N 1
ATOM 2514 C CA . TYR A 1 315 ? -13.702 5.428 29.144 1.00 87.19 315 TYR A CA 1
ATOM 2515 C C . TYR A 1 315 ? -13.116 4.046 29.452 1.00 87.19 315 TYR A C 1
ATOM 2517 O O . TYR A 1 315 ? -12.060 3.692 28.933 1.00 87.19 315 TYR A O 1
ATOM 2525 N N . SER A 1 316 ? -13.822 3.246 30.259 1.00 88.62 316 SER A N 1
ATOM 2526 C CA . SER A 1 316 ? -13.385 1.899 30.663 1.00 88.62 316 SER A CA 1
ATOM 2527 C C . SER A 1 316 ? -13.124 0.977 29.472 1.00 88.62 316 SER A C 1
ATOM 2529 O O . SER A 1 316 ? -12.087 0.322 29.442 1.00 88.62 316 SER A O 1
ATOM 2531 N N . TRP A 1 317 ? -13.996 1.008 28.459 1.00 90.50 317 TRP A N 1
ATOM 2532 C CA . TRP A 1 317 ? -13.849 0.200 27.243 1.00 90.50 317 TRP A CA 1
ATOM 2533 C C . TRP A 1 317 ? -12.524 0.459 26.516 1.00 90.50 317 TRP A C 1
ATOM 2535 O O . TRP A 1 317 ? -11.960 -0.449 25.924 1.00 90.50 317 TRP A O 1
ATOM 2545 N N . MET A 1 318 ? -11.988 1.686 26.570 1.00 92.44 318 MET A N 1
ATOM 2546 C CA . MET A 1 318 ? -10.710 2.002 25.921 1.00 92.44 318 MET A CA 1
ATOM 2547 C C . MET A 1 318 ? -9.549 1.327 26.635 1.00 92.44 318 MET A C 1
ATOM 2549 O O . MET A 1 318 ? -8.605 0.887 25.990 1.00 92.44 318 MET A O 1
ATOM 2553 N N . LYS A 1 319 ? -9.614 1.261 27.968 1.00 93.06 319 LYS A N 1
ATOM 2554 C CA . LYS A 1 319 ? -8.588 0.612 28.786 1.00 93.06 319 LYS A CA 1
ATOM 2555 C C . LYS A 1 319 ? -8.585 -0.889 28.525 1.00 93.06 319 LYS A C 1
ATOM 2557 O O . LYS A 1 319 ? -7.530 -1.434 28.235 1.00 93.06 319 LYS A O 1
ATOM 2562 N N . GLU A 1 320 ? -9.771 -1.492 28.513 1.00 93.81 320 GLU A N 1
ATOM 2563 C CA . GLU A 1 320 ? -9.969 -2.897 28.151 1.00 93.81 320 GLU A CA 1
ATOM 2564 C C . GLU A 1 320 ? -9.480 -3.192 26.727 1.00 93.81 320 GLU A C 1
ATOM 2566 O O . GLU A 1 320 ? -8.756 -4.156 26.505 1.00 93.81 320 GLU A O 1
ATOM 2571 N N . ALA A 1 321 ? -9.807 -2.338 25.755 1.00 94.19 321 ALA A N 1
ATOM 2572 C CA . ALA A 1 321 ? -9.345 -2.525 24.386 1.00 94.19 321 ALA A CA 1
ATOM 2573 C C . ALA A 1 321 ? -7.811 -2.433 24.276 1.00 94.19 321 ALA A C 1
ATOM 2575 O O . ALA A 1 321 ? -7.203 -3.182 23.518 1.00 94.19 321 ALA A O 1
ATOM 2576 N N . LEU A 1 322 ? -7.166 -1.564 25.060 1.00 94.81 322 LEU A N 1
ATOM 2577 C CA . LEU A 1 322 ? -5.704 -1.515 25.144 1.00 94.81 322 LEU A CA 1
ATOM 2578 C C . LEU A 1 322 ? -5.113 -2.777 25.780 1.00 94.81 322 LEU A C 1
ATOM 2580 O O . LEU A 1 322 ? -4.089 -3.254 25.302 1.00 94.81 322 LEU A O 1
ATOM 2584 N N . ASP A 1 323 ? -5.746 -3.324 26.820 1.00 93.75 323 ASP A N 1
ATOM 2585 C CA . ASP A 1 323 ? -5.343 -4.6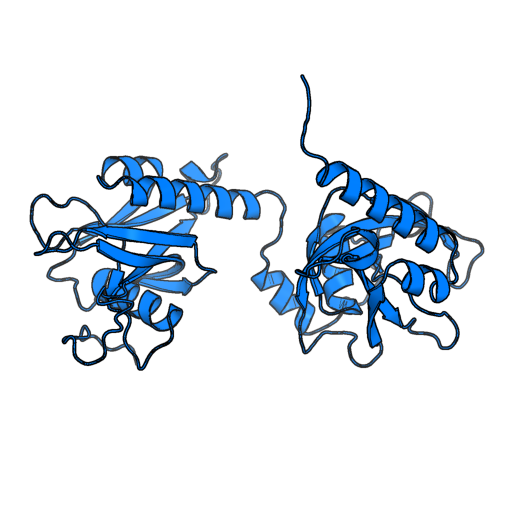06 27.411 1.00 93.75 323 ASP A CA 1
ATOM 2586 C C . ASP A 1 323 ? -5.413 -5.736 26.376 1.00 93.75 323 ASP A C 1
ATOM 2588 O O . ASP A 1 323 ? -4.428 -6.443 26.167 1.00 93.75 323 ASP A O 1
ATOM 2592 N N . LEU A 1 324 ? -6.531 -5.843 25.650 1.00 94.50 324 LEU A N 1
ATOM 2593 C CA . LEU A 1 324 ? -6.701 -6.840 24.589 1.00 94.50 324 LEU A CA 1
ATOM 2594 C C . LEU A 1 324 ? -5.672 -6.684 23.465 1.00 94.50 324 LEU A C 1
ATOM 2596 O O . LEU A 1 324 ? -5.193 -7.689 22.937 1.00 94.50 324 LEU A O 1
ATOM 2600 N N . LEU A 1 325 ? -5.335 -5.446 23.089 1.00 94.38 325 LEU A N 1
ATOM 2601 C CA . LEU A 1 325 ? -4.316 -5.182 22.075 1.00 94.38 325 LEU A CA 1
ATOM 2602 C C . LEU A 1 325 ? -2.945 -5.688 22.531 1.00 94.38 325 LEU A C 1
ATOM 2604 O O . LEU A 1 325 ? -2.287 -6.402 21.780 1.00 94.38 325 LEU A O 1
ATOM 2608 N N . VAL A 1 326 ? -2.534 -5.349 23.758 1.00 92.81 326 VAL A N 1
ATOM 2609 C CA . VAL A 1 326 ? -1.256 -5.806 24.325 1.00 92.81 326 VAL A CA 1
ATOM 2610 C C . VAL A 1 326 ? -1.213 -7.329 24.353 1.00 92.81 326 VAL A C 1
ATOM 2612 O O . VAL A 1 326 ? -0.307 -7.912 23.765 1.00 92.81 326 VAL A O 1
ATOM 2615 N N . THR A 1 327 ? -2.229 -7.980 24.929 1.00 92.00 327 THR A N 1
ATOM 2616 C CA . THR A 1 327 ? -2.295 -9.447 24.996 1.00 92.00 327 THR A CA 1
ATOM 2617 C C . THR A 1 327 ? -2.211 -10.088 23.613 1.00 92.00 327 THR A C 1
ATOM 2619 O O . THR A 1 327 ? -1.470 -11.051 23.420 1.00 92.00 327 THR A O 1
ATOM 2622 N N . ARG A 1 328 ? -2.933 -9.554 22.619 1.00 91.88 328 ARG A N 1
ATOM 2623 C CA . ARG A 1 328 ? -2.879 -10.069 21.244 1.00 91.88 328 ARG A CA 1
ATOM 2624 C C . ARG A 1 328 ? -1.466 -9.982 20.668 1.00 91.88 328 ARG A C 1
ATOM 2626 O O . ARG A 1 328 ? -0.997 -10.959 20.091 1.00 91.88 328 ARG A O 1
ATOM 2633 N N . LEU A 1 329 ? -0.795 -8.847 20.843 1.00 88.19 329 LEU A N 1
ATOM 2634 C CA . LEU A 1 329 ? 0.537 -8.618 20.288 1.00 88.19 329 LEU A CA 1
ATOM 2635 C C . LEU A 1 329 ? 1.640 -9.419 21.007 1.00 88.19 329 LEU A C 1
ATOM 2637 O O . LEU A 1 329 ? 2.634 -9.792 20.377 1.00 88.19 329 LEU A O 1
ATOM 2641 N N . GLU A 1 330 ? 1.476 -9.720 22.297 1.00 87.12 330 GLU A N 1
ATOM 2642 C CA . GLU A 1 330 ? 2.368 -10.620 23.047 1.00 87.12 330 GLU A CA 1
ATOM 2643 C C . GLU A 1 330 ? 2.254 -12.069 22.553 1.00 87.12 330 GLU A C 1
ATOM 2645 O O . GLU A 1 330 ? 3.270 -12.740 22.343 1.00 87.12 330 GLU A O 1
ATOM 2650 N N . LEU A 1 331 ? 1.026 -12.536 22.297 1.00 84.88 331 LEU A N 1
ATOM 2651 C CA . LEU A 1 331 ? 0.767 -13.879 21.765 1.00 84.88 331 LEU A CA 1
ATOM 2652 C C . LEU A 1 331 ? 1.324 -14.070 20.349 1.00 84.88 331 LEU A C 1
ATOM 2654 O O . LEU A 1 331 ? 1.756 -15.162 20.000 1.00 84.88 331 LEU A O 1
ATOM 2658 N N . THR A 1 332 ? 1.351 -13.018 19.529 1.00 73.12 332 THR A N 1
ATOM 2659 C CA . THR A 1 332 ? 1.940 -13.085 18.179 1.00 73.12 332 THR A CA 1
ATOM 2660 C C . THR A 1 332 ? 3.470 -13.046 18.167 1.00 73.12 332 THR A C 1
ATOM 2662 O O . THR A 1 332 ? 4.076 -13.422 17.168 1.00 73.12 332 THR A O 1
ATOM 2665 N N . GLN A 1 333 ? 4.106 -12.591 19.253 1.00 64.69 333 GLN A N 1
ATOM 2666 C CA . GLN A 1 333 ? 5.568 -12.501 19.378 1.00 64.69 333 GLN A CA 1
ATOM 2667 C C . GLN A 1 333 ? 6.197 -13.689 20.108 1.00 64.69 333 GLN A C 1
ATOM 2669 O O . GLN A 1 333 ? 7.421 -13.816 20.127 1.00 64.69 333 GLN A O 1
ATOM 2674 N N . THR A 1 334 ? 5.393 -14.574 20.698 1.00 47.62 334 THR A N 1
ATOM 2675 C CA . THR A 1 334 ? 5.900 -15.830 21.248 1.00 47.62 334 THR A CA 1
ATOM 2676 C C . THR A 1 334 ? 6.167 -16.788 20.082 1.00 47.62 334 THR A C 1
ATOM 2678 O O . THR A 1 334 ? 5.231 -17.125 19.356 1.00 47.62 334 THR A O 1
ATOM 2681 N N . PRO A 1 335 ? 7.421 -17.229 19.845 1.00 42.16 335 PRO A N 1
ATOM 2682 C CA . PRO A 1 335 ? 7.680 -18.260 18.851 1.00 42.16 335 PRO A CA 1
ATOM 2683 C C . PRO A 1 335 ? 6.855 -19.487 19.220 1.00 42.16 335 PRO A C 1
ATOM 2685 O O . PRO A 1 335 ? 6.764 -19.824 20.401 1.00 42.16 335 PRO A O 1
ATOM 2688 N N . SER A 1 336 ? 6.287 -20.165 18.227 1.00 40.81 336 SER A N 1
ATOM 2689 C CA . SER A 1 336 ? 5.725 -21.502 18.392 1.00 40.81 336 SER A CA 1
ATOM 2690 C C . SER A 1 336 ? 6.835 -22.460 18.835 1.00 40.81 336 SER A C 1
ATOM 2692 O O . SER A 1 336 ? 7.457 -23.144 18.027 1.00 40.81 336 SER A O 1
ATOM 2694 N N . SER A 1 337 ? 7.140 -22.475 20.128 1.00 40.31 337 SER A N 1
ATOM 2695 C CA . SER A 1 337 ? 7.869 -23.547 20.775 1.00 40.31 337 SER A CA 1
ATOM 2696 C C . SER A 1 337 ? 6.864 -24.648 21.101 1.00 40.31 337 SER A C 1
ATOM 2698 O O . SER A 1 337 ? 5.983 -24.479 21.940 1.00 40.31 337 SER A O 1
ATOM 2700 N N . ASN A 1 338 ? 7.068 -25.784 20.434 1.00 34.84 338 ASN A N 1
ATOM 2701 C CA . ASN A 1 338 ? 6.427 -27.087 20.623 1.00 34.84 338 ASN A CA 1
ATOM 2702 C C . ASN A 1 338 ? 5.030 -27.251 20.001 1.00 34.84 338 ASN A C 1
ATOM 2704 O O . ASN A 1 338 ? 4.021 -26.876 20.593 1.00 34.84 338 ASN A O 1
ATOM 2708 N N . LEU A 1 339 ? 4.984 -27.945 18.859 1.00 34.94 339 LEU A N 1
ATOM 2709 C CA . LEU A 1 339 ? 4.592 -29.362 18.800 1.00 34.94 339 LEU A CA 1
ATOM 2710 C C . LEU A 1 339 ? 5.117 -30.022 17.521 1.00 34.94 339 LEU A C 1
ATOM 2712 O O . LEU A 1 339 ? 5.052 -29.366 16.458 1.00 34.94 339 LEU A O 1
#

Radius of gyration: 24.75 Å; Cα contacts (8 Å, |Δi|>4): 652; chains: 1; bounding box: 65×51×66 Å

Mean predicted aligned error: 16.95 Å

InterPro domains:
  IPR000086 NUDIX hydrolase domain [PF00293] (43-150)
  IPR000086 NUDIX hydrolase domain [PF00293] (215-322)
  IPR000086 NUDIX hydrolase domain [PS51462] (18-154)
  IPR000086 NUDIX hydrolase domain [PS51462] (190-326)
  IPR015797 NUDIX hydrolase-like domain superfamily [SSF55811] (9-153)
  IPR015797 NUDIX hydrolase-like domain superfamily [SSF55811] (181-327)
  IPR020084 NUDIX hydrolase, conserved site [PS00893] (61-82)
  IPR020084 NUDIX hydrolase, conserved site [PS00893] (233-254)
  IPR047198 Diphosphoinositol polyphosphate phosphohydrolase-like, NUDIX domain [cd04666] (21-153)
  IPR047198 Diphosphoinositol polyphosphate phosphohydrolase-like, NUDIX domain [cd04666] (193-325)

Foldseek 3Di:
DDDQAADDDCPFFDDDPNATEKEAEFEKEFAPDPDPARLVRIKTKWKDDLDPPQFTHGFMDTDGNVDDRVVRHQSSCCAQFNFAADWDPWLDWDWDQDPPDNHTHIYTYTYGHTPDHDPRHNCVVRMDMDIDGLVVQCVRRPDPVSNVSSVSVSVVVVVCVPVNDPPVVLCVVFLPAQDDDCPFFDDDPNATEKEAEFEWEFAPDPDPARLVRIKTKWKDDLDPPQWTHGQMDTDGNVDDRQSRHQSSCCAQFVFHADWDPWLDWDWDQDPPDNHTHIYIYTYGHTPDHDPGGHCVVRMDMDIDGLVVCCVRNPDPVSNVSSVSVRVVVVVVPDPPDDD

Nearest PDB structures (foldseek):
  7aur-assembly1_A  TM=8.289E-01  e=1.963E-11  Saccharomyces cerevisiae S288C
  2fvv-assembly1_A  TM=8.093E-01  e=1.184E-10  Homo sapiens
  3i7u-assembly1_B  TM=8.058E-01  e=1.233E-07  Aquifex aeolicus VF5
  2b0v-assembly1_A  TM=7.134E-01  e=1.721E-06  Nitrosomonas europaea
  2yyh-assembly1_B  TM=7.510E-01  e=1.170E-05  Aquifex aeolicus VF5

Organism: NCBI:txid3103831

Solvent-accessible surface area (backbone atoms only — not comparable to full-atom values): 18781 Å² total; per-residue (Å²): 134,85,76,70,65,62,90,83,87,66,90,52,49,39,63,58,98,85,24,51,35,33,25,13,26,46,36,30,46,72,60,90,70,98,62,94,46,64,66,80,32,31,31,35,43,36,25,46,43,82,53,89,93,63,47,38,38,60,33,56,40,71,31,44,73,92,50,53,72,65,57,36,14,44,50,24,22,27,28,51,59,16,34,43,61,54,71,58,67,79,69,49,75,46,76,42,78,45,99,85,53,98,47,55,23,50,28,42,35,21,45,21,47,54,74,46,73,51,94,71,37,44,31,58,91,66,27,53,69,47,79,33,39,50,72,54,44,52,69,51,30,83,50,67,69,58,42,50,52,50,50,51,49,50,52,54,53,46,63,42,65,45,102,41,68,68,60,66,60,52,48,61,58,39,51,74,46,59,90,80,85,66,90,51,52,38,63,57,98,86,22,50,34,32,23,14,28,48,36,30,46,73,60,93,66,98,62,93,46,66,70,77,29,33,32,36,45,32,25,44,42,82,52,88,91,64,47,44,38,59,31,55,40,72,30,41,72,93,50,54,72,64,54,33,13,47,49,25,22,29,26,50,56,17,34,43,59,54,72,57,69,78,70,52,75,48,76,42,79,48,100,83,54,98,47,51,23,49,30,40,35,21,44,21,47,54,76,45,74,54,95,69,31,41,30,57,92,65,25,53,67,46,79,37,38,53,71,59,46,49,70,52,32,82,50,67,67,59,44,52,51,50,51,54,50,51,54,54,57,53,62,72,66,52,75,91,77,85,133

Sequence (339 aa):
MVSMVSRSGRQLQRYNQGQRQVVGCIPYRIKMGSEKKLEDALEVLVISAQRKGKGMLFPKGGWESDESVKEAALRESLEEAGVFGTVEGVLGTWCFKSKGNDGYYEGQMFPLLVEEQLEFWPEKHIRQRVWVSVPKAKEVCHYSWMKEALDLLVMRLESTRTPSINLMELKSMVSMVSRSGRELQRYNQGQRQVVGCIPYRIKMGSEKKLEDALEVLVISAQRKGKGMLFPKGGWESDESVKEAALRESLEEAGVFGTVEGVLGTWCFKSKGNDGYYEGQMFPLLVEEQLDFWPEKHIRQRVWMSVPKAKEVCHYSWMKEALDLLVTRLELTQTPSSNL